Protein AF-A0A2P2IBX9-F1 (afdb_monomer_lite)

Sequence (230 aa):
QHRQTINNLCIENATPLVALTESQLKEYLERPPRGLDPVIWSQGKRDNPDPMKYLPVPLVGFQELQARFKAQETESTLLQGQIDRIAEDVCSVQSRQATLNDQLAECNRKQKQMAHRVLQLLVRQECARKRGVPIDGNEEQLRIRLENLQSQLMAPTQYMGKVNELLSQMSAQGGVSSSSANGGTERAQLSSETEGDVKEFLSWQQDGISEVAAILKDDMNTFEAMIKSK

Foldseek 3Di:
DVVVVCVVVVNPDDDDPDDQDPVNLVVPLVDDPPPDDPVVSVVQCVPDPDNVPDDDDDQDDDVSVVVVVVVVVVVVVVVVVVVVVVVVVVVVVVVVVVVVVVVVVVVVVVVVVVVVVVVVVVVVVCCVVCPPPPDDPVNVVVVVVVVVVVCQVPVCCHDVVVVVVVVVVVVVVVVVVVVCPPPDDDPPPDPPVNVVVVVVVVVVVVVVVVVVVVVVVVVVVVVVVVVVVD

Radius of gyration: 37.38 Å; chains: 1; bounding box: 75×65×94 Å

Organism: NCBI:txid1518452

pLDDT: mean 85.07, std 13.3, range [44.44, 98.0]

Secondary structure (DSSP, 8-state):
-HHHHHHHTT-------PPPPHHHHHHHHHSPPTTS-HHHHHHHHHT-S-TTT-------HHHHHHHHHHHHHHHHHHHHHHHHHHHHHHHHHHHHHHHHHHHHHHHHHHHHHHHHHHHHHHHHHHHHHTTTSPPPHHHHHHHHHHHHHHHHHH-TTTHHHHHHHHHHHHHHHHHHHHHGGGS--------HHHHHHHHHHHHHHHHHHHHHHHHHHHHHHHHHHHHHT-

Structure (mmCIF, N/CA/C/O backbone):
data_AF-A0A2P2IBX9-F1
#
_entry.id   AF-A0A2P2IBX9-F1
#
loop_
_atom_site.group_PDB
_atom_site.id
_atom_site.type_symbol
_atom_site.label_atom_id
_atom_site.label_alt_id
_atom_site.label_comp_id
_atom_site.label_asym_id
_atom_site.label_entity_id
_atom_site.label_seq_id
_atom_site.pdbx_PDB_ins_code
_atom_site.Cartn_x
_atom_site.Cartn_y
_atom_site.Cartn_z
_atom_site.occupancy
_atom_site.B_iso_or_equiv
_atom_site.auth_seq_id
_atom_site.auth_comp_id
_atom_site.auth_asym_id
_atom_site.auth_atom_id
_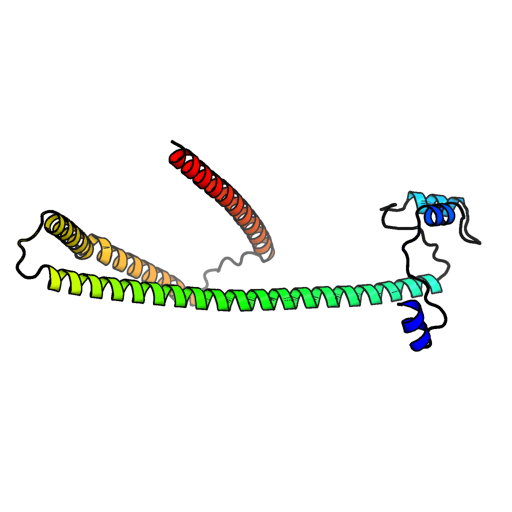atom_site.pdbx_PDB_model_num
ATOM 1 N N . GLN A 1 1 ? -11.004 -22.390 -38.860 1.00 51.44 1 GLN A N 1
ATOM 2 C CA . GLN A 1 1 ? -11.885 -21.228 -38.612 1.00 51.44 1 GLN A CA 1
ATOM 3 C C . GLN A 1 1 ? -11.121 -19.899 -38.686 1.00 51.44 1 GLN A C 1
ATOM 5 O O . GLN A 1 1 ? -11.459 -19.106 -39.546 1.00 51.44 1 GLN A O 1
ATOM 10 N N . HIS A 1 2 ? -10.024 -19.686 -37.944 1.00 57.56 2 HIS A N 1
ATOM 11 C CA . HIS A 1 2 ? -9.252 -18.420 -37.960 1.00 57.56 2 HIS A CA 1
ATOM 12 C C . HIS A 1 2 ? -8.756 -17.945 -39.349 1.00 57.56 2 HIS A C 1
ATOM 14 O O . HIS A 1 2 ? -8.816 -16.759 -39.649 1.00 57.56 2 HIS A O 1
ATOM 20 N N . ARG A 1 3 ? -8.333 -18.853 -40.241 1.00 59.34 3 ARG A N 1
ATOM 21 C CA . ARG A 1 3 ? -7.855 -18.500 -41.596 1.00 59.34 3 ARG A CA 1
ATOM 22 C C . ARG A 1 3 ? -8.956 -17.943 -42.519 1.00 59.34 3 ARG A C 1
ATOM 24 O O . ARG A 1 3 ? -8.667 -17.139 -43.393 1.00 59.34 3 ARG A O 1
ATOM 31 N N . GLN A 1 4 ? -10.213 -18.341 -42.304 1.00 61.81 4 GLN A N 1
ATOM 32 C CA . GLN A 1 4 ? -11.362 -17.805 -43.048 1.00 61.81 4 GLN A CA 1
ATOM 33 C C . GLN A 1 4 ? -11.722 -16.392 -42.564 1.00 61.81 4 GLN A C 1
ATOM 35 O O . GLN A 1 4 ? -12.034 -15.534 -43.380 1.00 61.81 4 GLN A O 1
ATOM 40 N N . THR A 1 5 ? -11.589 -16.116 -41.261 1.00 67.75 5 THR A N 1
ATOM 41 C CA . THR A 1 5 ? -11.772 -14.771 -40.691 1.00 67.75 5 THR A CA 1
ATOM 42 C C . THR A 1 5 ? -10.713 -13.780 -41.190 1.00 67.75 5 THR A C 1
ATOM 44 O O . THR A 1 5 ? -11.045 -12.641 -41.489 1.00 67.75 5 THR A O 1
ATOM 47 N N . ILE A 1 6 ? -9.456 -14.218 -41.334 1.00 68.94 6 ILE A N 1
ATOM 48 C CA . ILE A 1 6 ? -8.342 -13.402 -41.860 1.00 68.94 6 ILE A CA 1
ATOM 49 C C . ILE A 1 6 ? -8.557 -13.049 -43.343 1.00 68.94 6 ILE A C 1
ATOM 51 O O . ILE A 1 6 ? -8.387 -11.893 -43.727 1.00 68.94 6 ILE A O 1
ATOM 55 N N . ASN A 1 7 ? -9.015 -14.005 -44.160 1.00 69.56 7 ASN A N 1
ATOM 56 C CA . ASN A 1 7 ? -9.344 -13.748 -45.568 1.00 69.56 7 ASN A CA 1
ATOM 57 C C . ASN A 1 7 ? -10.527 -12.779 -45.732 1.00 69.56 7 ASN A C 1
ATOM 59 O O . ASN A 1 7 ? -10.519 -11.961 -46.646 1.00 69.56 7 ASN A O 1
ATOM 63 N N . ASN A 1 8 ? -11.513 -12.822 -44.829 1.00 76.94 8 ASN A N 1
ATOM 64 C CA . ASN A 1 8 ? -12.629 -11.868 -44.823 1.00 76.94 8 ASN A CA 1
ATOM 65 C C . ASN A 1 8 ? -12.197 -10.434 -44.454 1.00 76.94 8 ASN A C 1
ATOM 67 O O . ASN A 1 8 ? -12.943 -9.495 -44.716 1.00 76.94 8 ASN A O 1
ATOM 71 N N . LEU A 1 9 ? -11.009 -10.260 -43.863 1.00 80.94 9 LEU A N 1
ATOM 72 C CA . LEU A 1 9 ? -10.399 -8.966 -43.536 1.00 80.94 9 LEU A CA 1
ATOM 73 C C . LEU A 1 9 ? -9.412 -8.477 -44.619 1.00 80.94 9 LEU A C 1
ATOM 75 O O . LEU A 1 9 ? -8.681 -7.521 -44.375 1.00 80.94 9 LEU A O 1
ATOM 79 N N . CYS A 1 10 ? -9.371 -9.116 -45.798 1.00 73.69 10 CYS A N 1
ATOM 80 C CA . CYS A 1 10 ? -8.446 -8.799 -46.901 1.00 73.69 10 CYS A CA 1
ATOM 81 C C . CYS A 1 10 ? -6.951 -8.880 -46.525 1.00 73.69 10 CYS A C 1
ATOM 83 O O . CYS A 1 10 ? -6.119 -8.194 -47.116 1.00 73.69 10 CYS A O 1
ATOM 85 N N . ILE A 1 11 ? -6.589 -9.713 -45.547 1.00 72.88 11 ILE A N 1
ATOM 86 C CA . ILE A 1 11 ? -5.190 -9.943 -45.172 1.00 72.88 11 ILE A CA 1
ATOM 87 C C . ILE A 1 11 ? -4.667 -11.121 -46.003 1.00 72.88 11 ILE A C 1
ATOM 89 O O . ILE A 1 11 ? -4.980 -12.275 -45.718 1.00 72.88 11 ILE A O 1
ATOM 93 N N . GLU A 1 12 ? -3.880 -10.830 -47.042 1.00 72.62 12 GLU A N 1
ATOM 94 C CA . GLU A 1 12 ? -3.351 -11.848 -47.967 1.00 72.62 12 GLU A CA 1
ATOM 95 C C . GLU A 1 12 ? -2.272 -12.736 -47.334 1.00 72.62 12 GLU A C 1
ATOM 97 O O . GLU A 1 12 ? -2.193 -13.923 -47.642 1.00 72.62 12 GLU A O 1
ATOM 102 N N . ASN A 1 13 ? -1.462 -12.186 -46.424 1.00 65.94 13 ASN A N 1
ATOM 103 C CA . ASN A 1 13 ? -0.395 -12.911 -45.741 1.00 65.94 13 ASN A CA 1
ATOM 104 C C . ASN A 1 13 ? -0.280 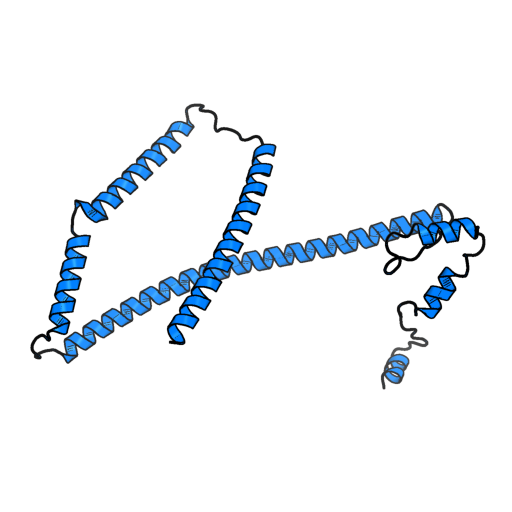-12.459 -44.284 1.00 65.94 13 ASN A C 1
ATOM 106 O O . ASN A 1 13 ? -0.153 -11.271 -43.997 1.00 65.94 13 ASN A O 1
ATOM 110 N N . ALA A 1 14 ? -0.282 -13.423 -43.365 1.00 69.00 14 ALA A N 1
ATOM 111 C CA . ALA A 1 14 ? -0.008 -13.203 -41.952 1.00 69.00 14 ALA A CA 1
ATOM 112 C C . ALA A 1 14 ? 1.183 -14.076 -41.551 1.00 69.00 14 ALA A C 1
ATOM 114 O O . ALA A 1 14 ? 1.071 -15.301 -41.485 1.00 69.00 14 ALA A O 1
ATOM 115 N N . THR A 1 15 ? 2.331 -13.450 -41.308 1.00 70.50 15 THR A N 1
ATOM 116 C CA . THR A 1 15 ? 3.513 -14.124 -40.764 1.00 70.50 15 THR A CA 1
ATOM 117 C C . THR A 1 15 ? 3.572 -13.884 -39.261 1.00 70.50 15 THR A C 1
ATOM 119 O O . THR A 1 15 ? 3.585 -12.724 -38.843 1.00 70.50 15 THR A O 1
ATOM 122 N N . PRO A 1 16 ? 3.596 -14.939 -38.431 1.00 67.19 16 PRO A N 1
ATOM 123 C CA . PRO A 1 16 ? 3.722 -14.764 -36.994 1.00 67.19 16 PRO A CA 1
ATOM 124 C C . PRO A 1 16 ? 5.092 -14.159 -36.668 1.00 67.19 16 PRO A C 1
ATOM 126 O O . PRO A 1 16 ? 6.117 -14.611 -37.180 1.00 67.19 16 PRO A O 1
ATOM 129 N N . LEU A 1 17 ? 5.107 -13.144 -35.804 1.00 63.62 17 LEU A N 1
ATOM 130 C CA . LEU A 1 17 ? 6.340 -12.598 -35.247 1.00 63.62 17 LEU A CA 1
ATOM 131 C C . LEU A 1 17 ? 6.827 -13.571 -34.160 1.00 63.62 17 LEU A C 1
ATOM 133 O O . LEU A 1 17 ? 6.429 -13.476 -33.001 1.00 63.62 17 LEU A O 1
ATOM 137 N N . VAL A 1 18 ? 7.596 -14.584 -34.558 1.00 72.56 18 VAL A N 1
ATOM 138 C CA . VAL A 1 18 ? 8.133 -15.608 -33.647 1.00 72.56 18 VAL A CA 1
ATOM 139 C C . VAL A 1 18 ? 9.556 -15.226 -33.248 1.00 72.56 18 VAL A C 1
ATOM 141 O O . VAL A 1 18 ? 10.319 -14.722 -34.074 1.00 72.56 18 VAL A O 1
ATOM 144 N N . ALA A 1 19 ? 9.918 -15.469 -31.986 1.00 68.69 19 ALA A N 1
ATOM 145 C CA . ALA A 1 19 ? 11.306 -15.385 -31.543 1.00 68.69 19 ALA A CA 1
ATOM 146 C C . ALA A 1 19 ? 12.199 -16.302 -32.401 1.00 68.69 19 ALA A C 1
ATOM 148 O O . ALA A 1 19 ? 11.747 -17.354 -32.861 1.00 68.69 19 ALA A O 1
ATOM 149 N N . LEU A 1 20 ? 13.460 -15.915 -32.626 1.00 72.31 20 LEU A N 1
ATOM 150 C CA . LEU A 1 20 ? 14.386 -16.750 -33.393 1.00 72.31 20 LEU A CA 1
ATOM 151 C C . LEU A 1 20 ? 14.488 -18.134 -32.741 1.00 72.31 20 LEU A C 1
ATOM 153 O O . LEU A 1 20 ? 14.754 -18.254 -31.546 1.00 72.31 20 LEU A O 1
ATOM 157 N N . THR A 1 21 ? 14.290 -19.181 -33.540 1.00 80.62 21 THR A N 1
ATOM 158 C CA . THR A 1 21 ? 14.475 -20.563 -33.076 1.00 80.62 21 THR A CA 1
ATOM 159 C C . THR A 1 21 ? 15.959 -20.784 -32.764 1.00 80.62 21 THR A C 1
ATOM 161 O O . THR A 1 21 ? 16.810 -20.198 -33.433 1.00 80.62 21 THR A O 1
ATOM 164 N N . GLU A 1 22 ? 16.311 -21.657 -31.813 1.00 78.81 22 GLU A N 1
ATOM 165 C CA . GLU A 1 22 ? 17.722 -21.935 -31.472 1.00 78.81 22 GLU A CA 1
ATOM 166 C C . GLU A 1 22 ? 18.585 -22.297 -32.695 1.00 78.81 22 GLU A C 1
ATOM 168 O O . GLU A 1 22 ? 19.762 -21.948 -32.762 1.00 78.81 22 GLU A O 1
ATOM 173 N N . SER A 1 23 ? 18.000 -22.974 -33.687 1.00 80.00 23 SER A N 1
ATOM 174 C CA . SER A 1 23 ? 18.647 -23.295 -34.962 1.00 80.00 23 SER A CA 1
ATOM 175 C C . SER A 1 23 ? 18.926 -22.056 -35.823 1.00 80.00 23 SER A C 1
ATOM 177 O O . SER A 1 23 ? 20.021 -21.927 -36.363 1.00 80.00 23 SER A O 1
ATOM 179 N N . GLN A 1 24 ? 17.978 -21.121 -35.908 1.00 81.56 24 GLN A N 1
ATOM 180 C CA . GLN A 1 24 ? 18.122 -19.856 -36.643 1.00 81.56 24 GLN A CA 1
ATOM 181 C C . GLN A 1 24 ? 19.125 -18.920 -35.959 1.00 81.56 24 GLN A C 1
ATOM 183 O O . GLN A 1 24 ? 19.886 -18.221 -36.623 1.00 81.56 24 GLN A O 1
ATOM 188 N N . LEU A 1 25 ? 19.156 -18.941 -34.624 1.00 82.69 25 LEU A N 1
ATOM 189 C CA . LEU A 1 25 ? 20.122 -18.196 -33.827 1.00 82.69 25 LEU A CA 1
ATOM 190 C C . LEU A 1 25 ? 21.551 -18.701 -34.067 1.00 82.69 25 LEU A C 1
ATOM 192 O O . LEU A 1 25 ? 22.461 -17.905 -34.292 1.00 82.69 25 LEU A O 1
ATOM 196 N N . LYS A 1 26 ? 21.741 -20.028 -34.073 1.00 82.06 26 LYS A N 1
ATOM 197 C CA . LYS A 1 26 ? 23.027 -20.660 -34.407 1.00 82.06 26 LYS A CA 1
ATOM 198 C C . LYS A 1 26 ? 23.467 -20.310 -35.828 1.00 82.06 26 LYS A C 1
ATOM 200 O O . LYS A 1 26 ? 24.600 -19.874 -36.008 1.00 82.06 26 LYS A O 1
ATOM 205 N N . GLU A 1 27 ? 22.564 -20.397 -36.807 1.00 83.69 27 GLU A N 1
ATOM 206 C CA . GLU A 1 27 ? 22.863 -20.033 -38.200 1.00 83.69 27 GLU A CA 1
ATOM 207 C C . GLU A 1 27 ? 23.300 -18.563 -38.339 1.00 83.69 27 GLU A C 1
ATOM 209 O O . GLU A 1 27 ? 24.273 -18.266 -39.036 1.00 83.69 27 GLU A O 1
ATOM 214 N N . TYR A 1 28 ? 22.626 -17.646 -37.639 1.00 83.44 28 TYR A N 1
ATOM 215 C CA . TYR A 1 28 ? 22.984 -16.226 -37.623 1.00 83.44 28 TYR A CA 1
ATOM 216 C C . TYR A 1 28 ? 24.361 -15.975 -36.985 1.00 83.44 28 TYR A C 1
ATOM 218 O O . TYR A 1 28 ? 25.145 -15.168 -37.479 1.00 83.44 28 TYR A O 1
ATOM 226 N N . LEU A 1 29 ? 24.691 -16.669 -35.893 1.00 83.12 29 LEU A N 1
ATOM 227 C CA . LEU A 1 29 ? 25.965 -16.490 -35.189 1.00 83.12 29 LEU A CA 1
ATOM 228 C C . LEU A 1 29 ? 27.163 -17.102 -35.933 1.00 83.12 29 LEU A C 1
ATOM 230 O O . LEU A 1 29 ? 28.294 -16.619 -35.773 1.00 83.12 29 LEU A O 1
ATOM 234 N N . GLU A 1 30 ? 26.938 -18.153 -36.723 1.00 83.06 30 GLU A N 1
ATOM 235 C CA . GLU A 1 30 ? 27.959 -18.816 -37.541 1.00 83.06 30 GLU A CA 1
ATOM 236 C C . GLU A 1 30 ? 28.334 -18.012 -38.790 1.00 83.06 30 GLU A C 1
ATOM 238 O O . GLU A 1 30 ? 29.505 -17.999 -39.176 1.00 83.06 30 GLU A O 1
ATOM 243 N N . ARG A 1 31 ? 27.374 -17.314 -39.410 1.00 81.38 31 ARG A N 1
ATOM 244 C CA . ARG A 1 31 ? 27.603 -16.565 -40.652 1.00 81.38 31 ARG A CA 1
ATOM 245 C C . ARG A 1 31 ? 27.836 -15.076 -40.372 1.00 81.38 31 ARG A C 1
ATOM 247 O O . ARG A 1 31 ? 26.878 -14.373 -40.058 1.00 81.38 31 ARG A O 1
ATOM 254 N N . PRO A 1 32 ? 29.071 -14.555 -40.522 1.00 79.56 32 PRO A N 1
ATOM 255 C CA . PRO A 1 32 ? 29.305 -13.126 -40.384 1.00 79.56 32 PRO A CA 1
ATOM 256 C C . PRO A 1 32 ? 28.529 -12.343 -41.464 1.00 79.56 32 PRO A C 1
ATOM 258 O O . PRO A 1 32 ? 28.448 -12.790 -42.616 1.00 79.56 32 PRO A O 1
ATOM 261 N N . PRO A 1 33 ? 27.965 -11.174 -41.120 1.00 81.44 33 PRO A N 1
ATOM 262 C CA . PRO A 1 33 ? 27.309 -10.281 -42.071 1.00 81.44 33 PRO A CA 1
ATOM 263 C C . PRO A 1 33 ? 28.230 -9.892 -43.237 1.00 81.44 33 PRO A C 1
ATOM 265 O O . PRO A 1 33 ? 29.449 -9.782 -43.086 1.00 81.44 33 PRO A O 1
ATOM 268 N N . ARG A 1 34 ? 27.649 -9.669 -44.424 1.00 74.88 34 ARG A N 1
ATOM 269 C CA . ARG A 1 34 ? 28.416 -9.349 -45.640 1.00 74.88 34 ARG A CA 1
ATOM 270 C C . ARG A 1 34 ? 29.251 -8.080 -45.432 1.00 74.88 34 ARG A C 1
ATOM 272 O O . ARG A 1 34 ? 28.703 -7.037 -45.100 1.00 74.88 34 ARG A O 1
ATOM 279 N N . GLY A 1 35 ? 30.558 -8.171 -45.683 1.00 77.31 35 GLY A N 1
ATOM 280 C CA . GLY A 1 35 ? 31.488 -7.038 -45.592 1.00 77.31 35 GLY A CA 1
ATOM 281 C C . GLY A 1 35 ? 32.130 -6.821 -44.218 1.00 77.31 35 GLY A C 1
ATOM 282 O O . GLY A 1 35 ? 32.903 -5.879 -44.077 1.00 77.31 35 GLY A O 1
ATOM 283 N N . LEU A 1 36 ? 31.854 -7.679 -43.228 1.00 82.19 36 LEU A N 1
ATOM 284 C CA . LEU A 1 36 ? 32.466 -7.608 -41.900 1.00 82.19 36 LEU A CA 1
ATOM 285 C C . LEU A 1 36 ? 33.543 -8.689 -41.722 1.00 82.19 36 LEU A C 1
ATOM 287 O O . LEU A 1 36 ? 33.345 -9.840 -42.111 1.00 82.19 36 LEU A O 1
ATOM 291 N N . ASP A 1 37 ? 34.679 -8.322 -41.126 1.00 86.06 37 ASP A N 1
ATOM 292 C CA . ASP A 1 37 ? 35.776 -9.254 -40.850 1.00 86.06 37 ASP A CA 1
ATOM 293 C C . ASP A 1 37 ? 35.326 -10.338 -39.840 1.00 86.06 37 ASP A C 1
ATOM 295 O O . ASP A 1 37 ? 34.858 -9.993 -38.744 1.00 86.06 37 ASP A O 1
ATOM 299 N N . PRO A 1 38 ? 35.472 -11.644 -40.154 1.00 84.69 38 PRO A N 1
ATOM 300 C CA . PRO A 1 38 ? 35.166 -12.740 -39.233 1.00 84.69 38 PRO A CA 1
ATOM 301 C C . PRO A 1 38 ? 35.813 -12.610 -37.846 1.00 84.69 38 PRO A C 1
ATOM 303 O O . PRO A 1 38 ? 35.243 -13.087 -36.855 1.00 84.69 38 PRO A O 1
ATOM 306 N N . VAL A 1 39 ? 36.977 -11.955 -37.752 1.00 86.12 39 VAL A N 1
ATOM 307 C CA . VAL A 1 39 ? 37.666 -11.711 -36.475 1.00 86.12 39 VAL A CA 1
ATOM 308 C C . VAL A 1 39 ? 36.867 -10.739 -35.603 1.00 86.12 39 VAL A C 1
ATOM 310 O O . VAL A 1 39 ? 36.607 -11.033 -34.435 1.00 86.12 39 VAL A O 1
ATOM 313 N N . ILE A 1 40 ? 36.395 -9.630 -36.181 1.00 86.06 40 ILE A N 1
ATOM 314 C CA . ILE A 1 40 ? 35.592 -8.609 -35.487 1.00 86.06 40 ILE A CA 1
ATOM 315 C C . ILE A 1 40 ? 34.232 -9.185 -35.073 1.00 86.06 40 ILE A C 1
ATOM 317 O O . ILE A 1 40 ? 33.773 -8.952 -33.956 1.00 86.06 40 ILE A O 1
ATOM 321 N N . TRP A 1 41 ? 33.609 -10.004 -35.926 1.00 88.12 41 TRP A N 1
ATOM 322 C CA . TRP A 1 41 ? 32.354 -10.688 -35.590 1.00 88.12 41 TRP A CA 1
ATOM 323 C C . TRP A 1 41 ? 32.510 -11.639 -34.399 1.00 88.12 41 TRP A C 1
ATOM 325 O O . TRP A 1 41 ? 31.680 -11.675 -33.490 1.00 88.12 41 TRP A O 1
ATOM 335 N N . SER A 1 42 ? 33.602 -12.404 -34.381 1.00 85.88 42 SER A N 1
ATOM 336 C CA . SER A 1 42 ? 33.909 -13.330 -33.288 1.00 85.88 42 SER A CA 1
ATOM 337 C C . SER A 1 42 ? 34.222 -12.597 -31.985 1.00 85.88 42 SER A C 1
ATOM 339 O O . SER A 1 42 ? 33.837 -13.070 -30.916 1.00 85.88 42 SER A O 1
ATOM 341 N N . GLN A 1 43 ? 34.863 -11.430 -32.074 1.00 86.69 43 GLN A N 1
ATOM 342 C CA . GLN A 1 43 ? 35.078 -10.542 -30.937 1.00 86.69 43 GLN A CA 1
ATOM 343 C C . GLN A 1 43 ? 33.750 -10.009 -30.382 1.00 86.69 43 GLN A C 1
ATOM 345 O O . GLN A 1 43 ? 33.491 -10.170 -29.196 1.00 86.69 43 GLN A O 1
ATOM 350 N N . GLY A 1 44 ? 32.855 -9.499 -31.236 1.00 85.75 44 GLY A N 1
ATOM 351 C CA . GLY A 1 44 ? 31.538 -9.004 -30.814 1.00 85.75 44 GLY A CA 1
ATOM 352 C C . GLY A 1 44 ? 30.639 -10.071 -30.176 1.00 85.75 44 GLY A C 1
ATOM 353 O O . GLY A 1 44 ? 29.841 -9.758 -29.298 1.00 85.75 44 GLY A O 1
ATOM 354 N N . LYS A 1 45 ? 30.796 -11.346 -30.561 1.00 86.31 45 LYS A N 1
ATOM 355 C CA . LYS A 1 45 ? 30.150 -12.476 -29.868 1.00 86.31 45 LYS A CA 1
ATOM 356 C C . LYS A 1 45 ? 30.711 -12.702 -28.464 1.00 86.31 45 LYS A C 1
ATOM 358 O O . LYS A 1 45 ? 29.946 -13.017 -27.560 1.00 86.31 45 LYS A O 1
ATOM 363 N N . ARG A 1 46 ? 32.033 -12.582 -28.296 1.00 87.06 46 ARG A N 1
ATOM 364 C CA . ARG A 1 46 ? 32.718 -12.796 -27.012 1.00 87.06 46 ARG A CA 1
ATOM 365 C C . ARG A 1 46 ? 32.452 -11.664 -26.026 1.00 87.06 46 ARG A C 1
ATOM 367 O O . ARG A 1 46 ? 32.278 -11.929 -24.845 1.00 87.06 46 ARG A O 1
ATOM 374 N N . ASP A 1 47 ? 32.378 -10.439 -26.532 1.00 89.69 47 ASP A N 1
ATOM 375 C CA . ASP A 1 47 ? 32.176 -9.229 -25.731 1.00 89.69 47 ASP A CA 1
ATOM 376 C C . ASP A 1 47 ? 30.690 -8.961 -25.428 1.00 89.69 47 ASP A C 1
ATOM 378 O O . ASP A 1 47 ? 30.332 -7.909 -24.899 1.00 89.69 47 ASP A O 1
ATOM 382 N N . ASN A 1 48 ? 29.803 -9.900 -25.768 1.00 89.00 48 ASN A N 1
ATOM 383 C CA . ASN A 1 48 ? 28.386 -9.801 -25.460 1.00 89.00 48 ASN A CA 1
ATOM 384 C C . ASN A 1 48 ? 28.152 -9.960 -23.941 1.00 89.00 48 ASN A C 1
ATOM 386 O O . ASN A 1 48 ? 28.476 -11.018 -23.398 1.00 89.00 48 ASN A O 1
ATOM 390 N N . PRO A 1 49 ? 27.559 -8.966 -23.251 1.00 91.38 49 PRO A N 1
ATOM 391 C CA . PRO A 1 49 ? 27.342 -9.027 -21.806 1.00 91.38 49 PRO A CA 1
ATOM 392 C C . PRO A 1 49 ? 26.317 -10.086 -21.371 1.00 91.38 49 PRO A C 1
ATOM 394 O O . PRO A 1 49 ? 26.393 -10.562 -20.243 1.00 91.38 49 PRO A O 1
ATOM 397 N N . ASP A 1 50 ? 25.365 -10.458 -22.236 1.00 89.25 50 ASP A N 1
ATOM 398 C CA . ASP A 1 50 ? 24.389 -11.520 -21.954 1.00 89.25 50 ASP A CA 1
ATOM 399 C C . ASP A 1 50 ? 24.049 -12.300 -23.242 1.00 89.25 50 ASP A C 1
ATOM 401 O O . ASP A 1 50 ? 23.235 -11.842 -24.053 1.00 89.25 50 ASP A O 1
ATOM 405 N N . PRO A 1 51 ? 24.650 -13.491 -23.442 1.00 81.81 51 PRO A N 1
ATOM 406 C CA . PRO A 1 51 ? 24.428 -14.334 -24.618 1.00 81.81 51 PRO A CA 1
ATOM 407 C C . PRO A 1 51 ? 23.011 -14.898 -24.769 1.00 81.81 51 PRO A C 1
ATOM 409 O O . PRO A 1 51 ? 22.664 -15.343 -25.862 1.00 81.81 51 PRO A O 1
ATOM 412 N N . MET A 1 52 ? 22.206 -14.916 -23.700 1.00 83.38 52 MET A N 1
ATOM 413 C CA . MET A 1 52 ? 20.834 -15.439 -23.742 1.00 83.38 52 MET A CA 1
ATOM 414 C C . MET A 1 52 ? 19.828 -14.361 -24.146 1.00 83.38 52 MET A C 1
ATOM 416 O O . MET A 1 52 ? 18.795 -14.671 -24.739 1.00 83.38 52 MET A O 1
ATOM 420 N N . LYS A 1 53 ? 20.125 -13.097 -23.826 1.00 84.19 53 LYS A N 1
ATOM 421 C CA . LYS A 1 53 ? 19.221 -11.965 -24.058 1.00 84.19 53 LYS A CA 1
ATOM 422 C C . LYS A 1 53 ? 19.608 -11.106 -25.258 1.00 84.19 53 LYS A C 1
ATOM 424 O O . LYS A 1 53 ? 18.726 -10.560 -25.920 1.00 84.19 53 LYS A O 1
ATOM 429 N N . TYR A 1 54 ? 20.901 -10.954 -25.533 1.00 85.94 54 TYR A N 1
ATOM 430 C CA . TYR A 1 54 ? 21.394 -10.043 -26.561 1.00 85.94 54 TYR A CA 1
ATOM 431 C C . TYR A 1 54 ? 22.082 -10.785 -27.700 1.00 85.94 54 TYR A C 1
ATOM 433 O O . TYR A 1 54 ? 22.693 -11.838 -27.523 1.00 85.94 54 TYR A O 1
ATOM 441 N N . LEU A 1 55 ? 22.016 -10.180 -28.882 1.00 88.44 55 LEU A N 1
ATOM 442 C CA . LEU A 1 55 ? 22.642 -10.670 -30.098 1.00 88.44 55 LEU A CA 1
ATOM 443 C C . LEU A 1 55 ? 23.549 -9.577 -30.671 1.00 88.44 55 LEU A C 1
ATOM 445 O O . LEU A 1 55 ? 23.139 -8.412 -30.686 1.00 88.44 55 LEU A O 1
ATOM 449 N N . PRO A 1 56 ? 24.752 -9.908 -31.172 1.00 87.25 56 PRO A N 1
ATOM 450 C CA . PRO A 1 56 ? 25.556 -8.932 -31.885 1.00 87.25 56 PRO A CA 1
ATOM 451 C C . PRO A 1 56 ? 24.843 -8.524 -33.179 1.00 87.25 56 PRO A C 1
ATOM 453 O O . PRO A 1 56 ? 24.450 -9.360 -33.996 1.00 87.25 56 PRO A O 1
ATOM 456 N N . VAL A 1 57 ? 24.685 -7.218 -33.366 1.00 87.38 57 VAL A N 1
ATOM 457 C CA . VAL A 1 57 ? 24.155 -6.611 -34.589 1.00 87.38 57 VAL A CA 1
ATOM 458 C C . VAL A 1 57 ? 25.216 -5.637 -35.094 1.00 87.38 57 VAL A C 1
ATOM 460 O O . VAL A 1 57 ? 25.637 -4.766 -34.326 1.00 87.38 57 VAL A O 1
ATOM 463 N N . PRO A 1 58 ? 25.705 -5.792 -36.336 1.00 86.06 58 PRO A N 1
ATOM 464 C CA . PRO A 1 58 ? 26.679 -4.862 -36.889 1.00 86.06 58 PRO A CA 1
ATOM 465 C C . PRO A 1 58 ? 26.022 -3.496 -37.105 1.00 86.06 58 PRO A C 1
ATOM 467 O O . PRO A 1 58 ? 24.856 -3.424 -37.479 1.00 86.06 58 PRO A O 1
ATOM 470 N N . LEU A 1 59 ? 26.778 -2.424 -36.875 1.00 87.12 59 LEU A N 1
ATOM 471 C CA . LEU A 1 59 ? 26.356 -1.061 -37.188 1.00 87.12 59 LEU A CA 1
ATOM 472 C C . LEU A 1 59 ? 27.366 -0.463 -38.162 1.00 87.12 59 LEU A C 1
ATOM 474 O O . LEU A 1 59 ? 28.530 -0.263 -37.809 1.00 87.12 59 LEU A O 1
ATOM 478 N N . VAL A 1 60 ? 26.934 -0.211 -39.390 1.00 87.31 60 VAL A N 1
ATOM 479 C CA . VAL A 1 60 ? 27.761 0.265 -40.495 1.00 87.31 60 VAL A CA 1
ATOM 480 C C . VAL A 1 60 ? 27.382 1.707 -40.836 1.00 87.31 60 VAL A C 1
ATOM 482 O O . VAL A 1 60 ? 26.313 2.004 -41.363 1.00 87.31 60 VAL A O 1
ATOM 485 N N . GLY A 1 61 ? 28.310 2.625 -40.559 1.00 90.44 61 GLY A N 1
ATOM 486 C CA . GLY A 1 61 ? 28.180 4.043 -40.896 1.00 90.44 61 GLY A CA 1
ATOM 487 C C . GLY A 1 61 ? 27.254 4.851 -39.976 1.00 90.44 61 GLY A C 1
ATOM 488 O O . GLY A 1 61 ? 26.630 4.346 -39.044 1.00 90.44 61 GLY A O 1
ATOM 489 N N . PHE A 1 62 ? 27.173 6.158 -40.240 1.00 92.88 62 PHE A N 1
ATOM 490 C CA . PHE A 1 62 ? 26.425 7.102 -39.399 1.00 92.88 62 PHE A CA 1
ATOM 491 C C . PHE A 1 62 ? 24.902 6.966 -39.517 1.00 92.88 62 PHE A C 1
ATOM 493 O O . PHE A 1 62 ? 24.186 7.317 -38.582 1.00 92.88 62 PHE A O 1
ATOM 500 N N . GLN A 1 63 ? 24.396 6.446 -40.638 1.00 92.88 63 GLN A N 1
ATOM 501 C CA . GLN A 1 63 ? 22.957 6.287 -40.858 1.00 92.88 63 GLN A CA 1
ATOM 502 C C . GLN A 1 63 ? 22.351 5.226 -39.928 1.00 92.88 63 GLN A C 1
ATOM 504 O O . GLN A 1 63 ? 21.315 5.474 -39.313 1.00 92.88 63 GLN A O 1
ATOM 509 N N . GLU A 1 64 ? 23.008 4.074 -39.768 1.00 89.94 64 GLU A N 1
ATOM 510 C CA . GLU A 1 64 ? 22.559 3.027 -38.839 1.00 89.94 64 GLU A CA 1
ATOM 511 C C . GLU A 1 64 ? 22.707 3.464 -37.378 1.00 89.94 64 GLU A C 1
ATOM 513 O O . GLU A 1 64 ? 21.839 3.178 -36.552 1.00 89.94 64 GLU A O 1
ATOM 518 N N . LEU A 1 65 ? 23.752 4.238 -37.062 1.00 93.44 65 LEU A N 1
ATOM 519 C CA . LEU A 1 65 ? 23.904 4.832 -35.736 1.00 93.44 65 LEU A CA 1
ATOM 520 C C . LEU A 1 65 ? 22.767 5.817 -35.423 1.00 93.44 65 LEU A C 1
ATOM 522 O O . LEU A 1 65 ? 22.194 5.768 -34.336 1.00 93.44 65 LEU A O 1
ATOM 526 N N . GLN A 1 66 ? 22.392 6.669 -36.382 1.00 95.00 66 GLN A N 1
ATOM 527 C CA . GLN A 1 66 ? 21.254 7.577 -36.235 1.00 95.00 66 GLN A CA 1
ATOM 528 C C . GLN A 1 66 ? 19.931 6.812 -36.083 1.00 95.00 66 GLN A C 1
ATOM 530 O O . GLN A 1 66 ? 19.095 7.196 -35.266 1.00 95.00 66 GLN A O 1
ATOM 535 N N . ALA A 1 67 ? 19.733 5.728 -36.838 1.00 94.06 67 ALA A N 1
ATOM 536 C CA . ALA A 1 67 ? 18.552 4.877 -36.702 1.00 94.06 67 ALA A CA 1
ATOM 537 C C . ALA A 1 67 ? 18.469 4.251 -35.300 1.00 94.06 67 ALA A C 1
ATOM 539 O O . ALA A 1 67 ? 17.406 4.276 -34.679 1.00 94.06 67 ALA A O 1
ATOM 540 N N . ARG A 1 68 ? 19.597 3.770 -34.761 1.00 94.12 68 ARG A N 1
ATOM 541 C CA . ARG A 1 68 ? 19.675 3.248 -33.391 1.00 94.12 68 ARG A CA 1
ATOM 542 C C . ARG A 1 68 ? 19.385 4.323 -32.347 1.00 94.12 68 ARG A C 1
ATOM 544 O O . ARG A 1 68 ? 18.656 4.047 -31.402 1.00 94.12 68 ARG A O 1
ATOM 551 N N . PHE A 1 69 ? 19.910 5.534 -32.528 1.00 95.81 69 PHE A N 1
ATOM 552 C CA . PHE A 1 69 ? 19.630 6.656 -31.631 1.00 95.81 69 PHE A CA 1
ATOM 553 C C . PHE A 1 69 ? 18.132 6.989 -31.595 1.00 95.81 69 PHE A C 1
ATOM 555 O O . PHE A 1 69 ? 17.550 7.089 -30.521 1.00 95.81 69 PHE A O 1
ATOM 562 N N . LYS A 1 70 ? 17.476 7.059 -32.761 1.00 96.38 70 LYS A N 1
ATOM 563 C CA . LYS A 1 70 ? 16.021 7.266 -32.839 1.00 96.38 70 LYS A CA 1
ATOM 564 C C . LYS A 1 70 ? 15.236 6.137 -32.169 1.00 96.38 70 LYS A C 1
ATOM 566 O O . LYS A 1 70 ? 14.285 6.415 -31.452 1.00 96.38 70 LYS A O 1
ATOM 571 N N . ALA A 1 71 ? 15.643 4.880 -32.359 1.00 94.75 71 ALA A N 1
ATOM 572 C CA . ALA A 1 71 ? 15.009 3.744 -31.688 1.00 94.75 71 ALA A CA 1
ATOM 573 C C . ALA A 1 71 ? 15.154 3.820 -30.154 1.00 94.75 71 ALA A C 1
ATOM 575 O O . ALA A 1 71 ? 14.215 3.521 -29.420 1.00 94.75 71 ALA A O 1
ATOM 576 N N . GLN A 1 72 ? 16.312 4.265 -29.657 1.00 96.06 72 GLN A N 1
ATOM 577 C CA . GLN A 1 72 ? 16.528 4.490 -28.224 1.00 96.06 72 GLN A CA 1
ATOM 578 C C . GLN A 1 72 ? 15.663 5.628 -27.682 1.00 96.06 72 GLN A C 1
ATOM 580 O O . GLN A 1 72 ? 15.117 5.504 -26.592 1.00 96.06 72 GLN A O 1
ATOM 585 N N . GLU A 1 73 ? 15.503 6.713 -28.436 1.00 97.00 73 GLU A N 1
ATOM 586 C CA . GLU A 1 73 ? 14.615 7.818 -28.070 1.00 97.00 73 GLU A CA 1
ATOM 587 C C . GLU A 1 73 ? 13.149 7.356 -27.986 1.00 97.00 73 GLU A C 1
ATOM 589 O O . GLU A 1 73 ? 12.456 7.643 -27.007 1.00 97.00 73 GLU A O 1
ATOM 594 N N . THR A 1 74 ? 12.684 6.556 -28.952 1.00 96.69 74 THR A N 1
ATOM 595 C CA . THR A 1 74 ? 11.324 5.993 -28.920 1.00 96.69 74 THR A CA 1
ATOM 596 C C . THR A 1 74 ? 11.111 5.024 -27.758 1.00 96.69 74 THR A C 1
ATOM 598 O O . THR A 1 74 ? 10.075 5.074 -27.103 1.00 96.69 74 THR A O 1
ATOM 601 N N . GLU A 1 75 ? 12.087 4.169 -27.450 1.00 95.31 75 GLU A N 1
ATOM 602 C CA . GLU A 1 75 ? 11.997 3.262 -26.297 1.00 95.31 75 GLU A CA 1
ATOM 603 C C . GLU A 1 75 ? 12.057 4.027 -24.969 1.00 95.31 75 GLU A C 1
ATOM 605 O O . GLU A 1 75 ? 11.288 3.747 -24.055 1.00 95.31 75 GLU A O 1
ATOM 610 N N . SER A 1 76 ? 12.913 5.046 -24.866 1.00 96.94 76 SER A N 1
ATOM 611 C CA . SER A 1 76 ? 13.014 5.892 -23.673 1.00 96.94 76 SER A CA 1
ATOM 612 C C . SER A 1 76 ? 11.697 6.616 -23.382 1.00 96.94 76 SER A C 1
ATOM 614 O O . SER A 1 76 ? 11.209 6.597 -22.254 1.00 96.94 76 SER A O 1
ATOM 616 N N . THR A 1 77 ? 11.062 7.186 -24.411 1.00 96.88 77 THR A N 1
ATOM 617 C CA . THR A 1 77 ? 9.748 7.836 -24.263 1.00 96.88 77 THR A CA 1
ATOM 618 C C . THR A 1 77 ? 8.643 6.845 -23.890 1.00 96.88 77 THR A C 1
ATOM 620 O O . THR A 1 77 ? 7.791 7.168 -23.061 1.00 96.88 77 THR A O 1
ATOM 623 N N . LEU A 1 78 ? 8.674 5.621 -24.429 1.00 97.00 78 LEU A N 1
ATOM 624 C CA . LEU A 1 78 ? 7.753 4.554 -24.035 1.00 97.00 78 LEU A CA 1
ATOM 625 C C . LEU A 1 78 ? 7.929 4.170 -22.560 1.00 97.00 78 LEU A C 1
ATOM 627 O O . LEU A 1 78 ? 6.939 4.092 -21.831 1.00 97.00 78 LEU A O 1
ATOM 631 N N . LEU A 1 79 ? 9.169 3.936 -22.124 1.00 97.06 79 LEU A N 1
ATOM 632 C CA . LEU A 1 79 ? 9.490 3.576 -20.743 1.00 97.06 79 LEU A CA 1
ATOM 633 C C . LEU A 1 79 ? 9.115 4.695 -19.772 1.00 97.06 79 LEU A C 1
ATOM 635 O O . LEU A 1 79 ? 8.522 4.411 -18.735 1.00 97.06 79 LEU A O 1
ATOM 639 N N . GLN A 1 80 ? 9.366 5.957 -20.129 1.00 97.00 80 GLN A N 1
ATOM 640 C CA . GLN A 1 80 ? 8.923 7.096 -19.327 1.00 97.00 80 GLN A CA 1
ATOM 641 C C . GLN A 1 80 ? 7.399 7.095 -19.159 1.00 97.00 80 GLN A C 1
ATOM 643 O O . GLN A 1 80 ? 6.907 7.178 -18.039 1.00 97.00 80 GLN A O 1
ATOM 648 N N . GLY A 1 81 ? 6.647 6.879 -20.243 1.00 97.31 81 GLY A N 1
ATOM 649 C CA . GLY A 1 81 ? 5.190 6.771 -20.164 1.00 97.31 81 GLY A CA 1
ATOM 650 C C . GLY A 1 81 ? 4.703 5.585 -19.320 1.00 97.31 81 GLY A C 1
ATOM 651 O O . GLY A 1 81 ? 3.632 5.658 -18.722 1.00 97.31 81 GLY A O 1
ATOM 652 N N . GLN A 1 82 ? 5.461 4.486 -19.246 1.00 97.31 82 GLN A N 1
ATOM 653 C CA . GLN A 1 82 ? 5.156 3.378 -18.332 1.00 97.31 82 GLN A CA 1
ATOM 654 C C . GLN A 1 82 ? 5.427 3.751 -16.871 1.00 97.31 82 GLN A C 1
ATOM 656 O O . GLN A 1 82 ? 4.600 3.447 -16.014 1.00 97.31 82 GLN A O 1
ATOM 661 N N . ILE A 1 83 ? 6.543 4.429 -16.591 1.00 98.00 83 ILE A N 1
ATOM 662 C CA . ILE A 1 83 ? 6.878 4.927 -15.250 1.00 98.00 83 ILE A CA 1
ATOM 663 C C . ILE A 1 83 ? 5.804 5.905 -14.765 1.00 98.00 83 ILE A C 1
ATOM 665 O O . ILE A 1 83 ? 5.340 5.776 -13.634 1.00 98.00 83 ILE A O 1
ATOM 669 N N . ASP A 1 84 ? 5.355 6.818 -15.626 1.00 97.88 84 ASP A N 1
ATOM 670 C CA . ASP A 1 84 ? 4.323 7.800 -15.286 1.00 97.88 84 ASP A CA 1
ATOM 671 C C . ASP A 1 84 ? 2.989 7.122 -14.927 1.00 97.88 84 ASP A C 1
ATOM 673 O O . ASP A 1 84 ? 2.350 7.495 -13.944 1.00 97.88 84 ASP A O 1
ATOM 677 N N . ARG A 1 85 ? 2.596 6.064 -15.654 1.00 97.31 85 ARG A N 1
ATOM 678 C CA . ARG A 1 85 ? 1.404 5.262 -15.311 1.00 97.31 85 ARG A CA 1
ATOM 679 C C . ARG A 1 85 ? 1.549 4.556 -13.970 1.00 97.31 85 ARG A C 1
ATOM 681 O O . ARG A 1 85 ? 0.626 4.581 -13.168 1.00 97.31 85 ARG A O 1
ATOM 688 N N . ILE A 1 86 ? 2.707 3.944 -13.713 1.00 97.75 86 ILE A N 1
ATOM 689 C CA . ILE A 1 86 ? 2.973 3.289 -12.426 1.00 97.75 86 ILE A CA 1
ATOM 690 C C . ILE A 1 86 ? 2.913 4.321 -11.293 1.00 97.75 86 ILE A C 1
ATOM 692 O O . ILE A 1 86 ? 2.361 4.036 -10.233 1.00 97.75 86 ILE A O 1
ATOM 696 N N . ALA A 1 87 ? 3.439 5.528 -11.507 1.00 97.62 87 ALA A N 1
ATOM 697 C CA . ALA A 1 87 ? 3.360 6.609 -10.533 1.00 97.62 87 ALA A CA 1
ATOM 698 C C . ALA A 1 87 ? 1.905 7.041 -10.269 1.00 97.62 87 ALA A C 1
ATOM 700 O O . ALA A 1 87 ? 1.517 7.190 -9.109 1.00 97.62 87 ALA A O 1
ATOM 701 N N . GLU A 1 88 ? 1.085 7.178 -11.314 1.00 98.00 88 GLU A N 1
ATOM 702 C CA . GLU A 1 88 ? -0.347 7.473 -11.187 1.00 98.00 88 GLU A CA 1
ATOM 703 C C . GLU A 1 88 ? -1.088 6.372 -10.412 1.00 98.00 88 GLU A C 1
ATOM 705 O O . GLU A 1 88 ? -1.842 6.667 -9.478 1.00 98.00 88 GLU A O 1
ATOM 710 N N . ASP A 1 89 ? -0.807 5.103 -10.716 1.00 97.69 89 ASP A N 1
ATOM 711 C CA . ASP A 1 89 ? -1.367 3.957 -10.002 1.00 97.69 89 ASP A CA 1
ATOM 712 C C . ASP A 1 89 ? -0.982 3.985 -8.517 1.00 97.69 89 ASP A C 1
ATOM 714 O O . ASP A 1 89 ? -1.848 3.825 -7.653 1.00 97.69 89 ASP A O 1
ATOM 718 N N . VAL A 1 90 ? 0.285 4.262 -8.192 1.00 97.88 90 VAL A N 1
ATOM 719 C CA . VAL A 1 90 ? 0.753 4.406 -6.803 1.00 97.88 90 VAL A CA 1
ATOM 720 C C . VAL A 1 90 ? 0.013 5.540 -6.091 1.00 97.88 90 VAL A C 1
ATOM 722 O O . VAL A 1 90 ? -0.483 5.336 -4.980 1.00 97.88 90 VAL A O 1
ATOM 725 N N . CYS A 1 91 ? -0.133 6.708 -6.722 1.00 97.19 91 CYS A N 1
ATOM 726 C CA . CYS A 1 91 ? -0.892 7.823 -6.153 1.00 97.19 91 CYS A CA 1
ATOM 727 C C . CYS A 1 91 ? -2.365 7.454 -5.914 1.00 97.19 91 CYS A C 1
ATOM 729 O O . CYS A 1 91 ? -2.922 7.769 -4.857 1.00 97.19 91 CYS A O 1
ATOM 731 N N . SER A 1 92 ? -2.992 6.740 -6.852 1.00 97.25 92 SER A N 1
ATOM 732 C CA . SER A 1 92 ? -4.378 6.279 -6.707 1.00 97.25 92 SER A CA 1
ATOM 733 C C . SER A 1 92 ? -4.538 5.305 -5.531 1.00 97.25 92 SER A C 1
ATOM 735 O O . SER A 1 92 ? -5.478 5.420 -4.737 1.00 97.25 92 SER A O 1
ATOM 737 N N . VAL A 1 93 ? -3.580 4.386 -5.356 1.00 97.81 93 VAL A N 1
ATOM 738 C CA . VAL A 1 93 ? -3.562 3.424 -4.250 1.00 97.81 93 VAL A CA 1
ATOM 739 C C . VAL A 1 93 ? -3.373 4.136 -2.915 1.00 97.81 93 VAL A C 1
ATOM 741 O O . VAL A 1 93 ? -4.100 3.828 -1.969 1.00 97.81 93 VAL A O 1
ATOM 744 N N . GLN A 1 94 ? -2.470 5.116 -2.838 1.00 96.88 94 GLN A N 1
ATOM 745 C CA . GLN A 1 94 ? -2.257 5.925 -1.634 1.00 96.88 94 GLN A CA 1
ATOM 746 C C . GLN A 1 94 ? -3.513 6.722 -1.247 1.00 96.88 94 GLN A C 1
ATOM 748 O O . GLN A 1 94 ? -3.923 6.708 -0.085 1.00 96.88 94 GLN A O 1
ATOM 753 N N . SER A 1 95 ? -4.183 7.358 -2.214 1.00 96.25 95 SER A N 1
ATOM 754 C CA . SER A 1 95 ? -5.444 8.078 -1.973 1.00 96.25 95 SER A CA 1
ATOM 755 C C . SER A 1 95 ? -6.555 7.142 -1.473 1.00 96.25 95 SER A C 1
ATOM 757 O O . SER A 1 95 ? -7.269 7.443 -0.506 1.00 96.25 95 SER A O 1
ATOM 759 N N . ARG A 1 96 ? -6.657 5.945 -2.065 1.00 96.94 96 ARG A N 1
ATOM 760 C CA . ARG A 1 96 ? -7.595 4.912 -1.611 1.00 96.94 96 ARG A CA 1
ATOM 761 C C . ARG A 1 96 ? -7.267 4.432 -0.197 1.00 96.94 96 ARG A C 1
ATOM 763 O O . ARG A 1 96 ? -8.184 4.250 0.599 1.00 96.94 96 ARG A O 1
ATOM 770 N N . GLN A 1 97 ? -5.990 4.249 0.133 1.00 96.94 97 GLN A N 1
ATOM 771 C CA . GLN A 1 97 ? -5.553 3.854 1.472 1.00 96.94 97 GLN A CA 1
ATOM 772 C C . GLN A 1 97 ? -5.943 4.897 2.524 1.00 96.94 97 GLN A C 1
ATOM 774 O O . GLN A 1 97 ? -6.470 4.524 3.570 1.00 96.94 97 GLN A O 1
ATOM 779 N N . ALA A 1 98 ? -5.746 6.188 2.241 1.00 95.44 98 ALA A N 1
ATOM 780 C CA . ALA A 1 98 ? -6.182 7.263 3.132 1.00 95.44 98 ALA A CA 1
ATOM 781 C C . ALA A 1 98 ? -7.700 7.198 3.382 1.00 95.44 98 ALA A C 1
ATOM 783 O O . ALA A 1 98 ? -8.139 7.154 4.529 1.00 95.44 98 ALA A O 1
ATOM 784 N N . THR A 1 99 ? -8.490 7.050 2.315 1.00 96.81 99 THR A N 1
ATOM 785 C CA . THR A 1 99 ? -9.953 6.912 2.416 1.00 96.81 99 THR A CA 1
ATOM 786 C C . THR A 1 99 ? -10.371 5.685 3.238 1.00 96.81 99 THR A C 1
ATOM 788 O O . THR A 1 99 ? -11.285 5.757 4.059 1.00 96.81 99 THR A O 1
ATOM 791 N N . LEU A 1 100 ? -9.708 4.541 3.042 1.00 96.94 100 LEU A N 1
ATOM 792 C CA . LEU A 1 100 ? -9.985 3.322 3.805 1.00 96.94 100 LEU A CA 1
ATOM 793 C C . LEU A 1 100 ? -9.628 3.475 5.287 1.00 96.94 100 LEU A C 1
ATOM 795 O O . LEU A 1 100 ? -10.362 2.972 6.135 1.00 96.94 100 LEU A O 1
ATOM 799 N N . ASN A 1 101 ? -8.545 4.183 5.610 1.00 97.31 101 ASN A N 1
ATOM 800 C CA . ASN A 1 101 ? -8.179 4.481 6.994 1.00 97.31 101 ASN A CA 1
ATOM 801 C C . ASN A 1 101 ? -9.245 5.339 7.688 1.00 97.31 101 ASN A C 1
ATOM 803 O O . ASN A 1 101 ? -9.610 5.049 8.830 1.00 97.31 101 ASN A O 1
ATOM 807 N N . ASP A 1 102 ? -9.803 6.330 6.992 1.00 96.75 102 ASP A N 1
ATOM 808 C CA . ASP A 1 102 ? -10.903 7.141 7.522 1.00 96.75 102 ASP A CA 1
ATOM 809 C C . ASP A 1 102 ? -12.160 6.293 7.757 1.00 96.75 102 ASP A C 1
ATOM 811 O O . ASP A 1 102 ? -12.752 6.324 8.840 1.00 96.75 102 ASP A O 1
ATOM 815 N N . GLN A 1 103 ? -12.524 5.444 6.791 1.00 97.69 103 GLN A N 1
ATOM 816 C CA . GLN A 1 103 ? -13.642 4.506 6.938 1.00 97.69 103 GLN A CA 1
ATOM 817 C C . GLN A 1 103 ? -13.422 3.513 8.087 1.00 97.69 103 GLN A C 1
ATOM 819 O O . GLN A 1 103 ? -14.357 3.201 8.832 1.00 97.69 103 GLN A O 1
ATOM 824 N N . LEU A 1 104 ? -12.192 3.034 8.277 1.00 97.81 104 LEU A N 1
ATOM 825 C CA . LEU A 1 104 ? -11.824 2.162 9.388 1.00 97.81 104 LEU A CA 1
ATOM 826 C C . LEU A 1 104 ? -11.970 2.892 10.729 1.00 97.81 104 LEU A C 1
ATOM 828 O O . LEU A 1 104 ? -12.507 2.330 11.689 1.00 97.81 104 LEU A O 1
ATOM 832 N N . ALA A 1 105 ? -11.544 4.154 10.808 1.00 96.62 105 ALA A N 1
ATOM 833 C CA . ALA A 1 105 ? -11.722 4.981 11.996 1.00 96.62 105 ALA A CA 1
ATOM 834 C C . ALA A 1 105 ? -13.213 5.198 12.314 1.00 96.62 105 ALA A C 1
ATOM 836 O O . ALA A 1 105 ? -13.624 5.077 13.473 1.00 96.62 105 ALA A O 1
ATOM 837 N N . GLU A 1 106 ? -14.048 5.448 11.303 1.00 97.31 106 GLU A N 1
ATOM 838 C CA . GLU A 1 106 ? -15.501 5.531 11.468 1.00 97.31 106 GLU A CA 1
ATOM 839 C C . GLU A 1 106 ? -16.125 4.212 11.927 1.00 97.31 106 GLU A C 1
ATOM 841 O O . GLU A 1 106 ? -16.966 4.208 12.831 1.00 97.31 106 GLU A O 1
ATOM 846 N N . CYS A 1 107 ? -15.718 3.089 11.332 1.00 97.25 107 CYS A N 1
ATOM 847 C CA . CYS A 1 107 ? -16.202 1.764 11.704 1.00 97.25 107 CYS A CA 1
ATOM 848 C C . CYS A 1 107 ? -15.873 1.460 13.172 1.00 97.25 107 CYS A C 1
ATOM 850 O O . CYS A 1 107 ? -16.760 1.081 13.936 1.00 97.25 107 CYS A O 1
ATOM 852 N N . ASN A 1 108 ? -14.646 1.757 13.609 1.00 97.50 108 ASN A N 1
ATOM 853 C CA . ASN A 1 108 ? -14.228 1.626 15.004 1.00 97.50 108 ASN A CA 1
ATOM 854 C C . ASN A 1 108 ? -15.063 2.502 15.956 1.00 97.50 108 ASN A C 1
ATOM 856 O O . ASN A 1 108 ? -15.449 2.057 17.040 1.00 97.50 108 ASN A O 1
ATOM 860 N N . ARG A 1 109 ? -15.385 3.745 15.567 1.00 97.00 109 ARG A N 1
ATOM 861 C CA . ARG A 1 109 ? -16.278 4.621 16.353 1.00 97.00 109 ARG A CA 1
ATOM 862 C C . ARG A 1 109 ? -17.684 4.024 16.464 1.00 97.00 109 ARG A C 1
ATOM 864 O O . ARG A 1 109 ? -18.221 3.940 17.570 1.00 97.00 109 ARG A O 1
ATOM 871 N N . LYS A 1 110 ? -18.256 3.555 15.349 1.00 97.56 110 LYS A N 1
ATOM 872 C CA . LYS A 1 110 ? -19.576 2.899 15.307 1.00 97.56 110 LYS A CA 1
ATOM 873 C C . LYS A 1 110 ? -19.593 1.617 16.140 1.00 97.56 110 LYS A C 1
ATOM 875 O O . LYS A 1 110 ? -20.534 1.410 16.901 1.00 97.56 110 LYS A O 1
ATOM 880 N N . GLN A 1 111 ? -18.544 0.799 16.068 1.00 97.69 111 GLN A N 1
ATOM 881 C CA . GLN A 1 111 ? -18.398 -0.410 16.877 1.00 97.69 111 GLN A CA 1
ATOM 882 C C . GLN A 1 111 ? -18.414 -0.081 18.371 1.00 97.69 111 GLN A C 1
ATOM 884 O O . GLN A 1 111 ? -19.189 -0.683 19.111 1.00 97.69 111 GLN A O 1
ATOM 889 N N . LYS A 1 112 ? -17.629 0.910 18.819 1.00 96.88 112 LYS A N 1
ATOM 890 C CA . LYS A 1 112 ? -17.626 1.357 20.224 1.00 96.88 112 LYS A CA 1
ATOM 891 C C . LYS A 1 112 ? -19.003 1.861 20.667 1.00 96.88 112 LYS A C 1
ATOM 893 O O . LYS A 1 112 ? -19.469 1.507 21.748 1.00 96.88 112 LYS A O 1
ATOM 898 N N . GLN A 1 113 ? -19.685 2.637 19.823 1.00 97.62 113 GLN A N 1
ATOM 899 C CA . GLN A 1 113 ? -21.031 3.135 20.113 1.00 97.62 113 GLN A CA 1
ATOM 900 C C . GLN A 1 113 ? -22.057 1.996 20.222 1.00 97.62 113 GLN A C 1
ATOM 902 O O . GLN A 1 113 ? -22.855 1.970 21.159 1.00 97.62 113 GLN A O 1
ATOM 907 N N . MET A 1 114 ? -22.037 1.046 19.286 1.00 97.44 114 MET A N 1
ATOM 908 C CA . MET A 1 114 ? -22.919 -0.124 19.287 1.00 97.44 114 MET A CA 1
ATOM 909 C C . MET A 1 114 ? -22.643 -1.014 20.499 1.00 97.44 114 MET A C 1
ATOM 911 O O . MET A 1 114 ? -23.586 -1.388 21.188 1.00 97.44 114 MET A O 1
ATOM 915 N N . ALA A 1 115 ? -21.373 -1.273 20.824 1.00 97.62 115 ALA A N 1
ATOM 916 C CA . ALA A 1 115 ? -20.980 -2.016 22.019 1.00 97.62 115 ALA A CA 1
ATOM 917 C C . ALA A 1 115 ? -21.518 -1.354 23.298 1.00 97.62 115 ALA A C 1
ATOM 919 O O . ALA A 1 115 ? -22.090 -2.032 24.149 1.00 97.62 115 ALA A O 1
ATOM 920 N N . HIS A 1 116 ? -21.426 -0.024 23.405 1.00 97.06 116 HIS A N 1
ATOM 921 C CA . HIS A 1 116 ? -21.995 0.707 24.537 1.00 97.06 116 HIS A CA 1
ATOM 922 C C . HIS A 1 116 ? -23.528 0.608 24.590 1.00 97.06 116 HIS A C 1
ATOM 924 O O . HIS A 1 116 ? -24.091 0.380 25.659 1.00 97.06 116 HIS A O 1
ATOM 930 N N . ARG A 1 117 ? -24.220 0.720 23.448 1.00 97.56 117 ARG A N 1
ATOM 931 C CA . ARG A 1 117 ? -25.685 0.550 23.375 1.00 97.56 117 ARG A CA 1
ATOM 932 C C . ARG A 1 117 ? -26.118 -0.859 23.776 1.00 97.56 117 ARG A C 1
ATOM 934 O O . ARG A 1 117 ? -27.072 -0.998 24.534 1.00 97.56 117 ARG A O 1
ATOM 941 N N . VAL A 1 118 ? -25.417 -1.886 23.298 1.00 97.56 118 VAL A N 1
ATOM 942 C CA . VAL A 1 118 ? -25.669 -3.285 23.670 1.00 97.56 118 VAL A CA 1
ATOM 943 C C . VAL A 1 118 ? -25.461 -3.477 25.169 1.00 97.56 118 VAL A C 1
ATOM 945 O O . VAL A 1 118 ? -26.330 -4.047 25.822 1.00 97.56 118 VAL A O 1
ATOM 948 N N . LEU A 1 119 ? -24.382 -2.932 25.738 1.00 96.56 119 LEU A N 1
ATOM 949 C CA . LEU A 1 119 ? -24.140 -2.981 27.179 1.00 96.56 119 LEU A CA 1
ATOM 950 C C . LEU A 1 119 ? -25.269 -2.302 27.973 1.00 96.56 119 LEU A C 1
ATOM 952 O O . LEU A 1 119 ? -25.766 -2.878 28.934 1.00 96.56 119 LEU A O 1
ATOM 956 N N . GLN A 1 120 ? -25.729 -1.117 27.558 1.00 96.88 120 GLN A N 1
ATOM 957 C CA . GLN A 1 120 ? -26.855 -0.433 28.208 1.00 96.88 120 GLN A CA 1
ATOM 958 C C . GLN A 1 120 ? -28.156 -1.247 28.149 1.00 96.88 120 GLN A C 1
ATOM 960 O O . GLN A 1 120 ? -28.902 -1.290 29.129 1.00 96.88 120 GLN A O 1
ATOM 965 N N . LEU A 1 121 ? -28.445 -1.878 27.007 1.00 97.06 121 LEU A N 1
ATOM 966 C CA . LEU A 1 121 ? -29.618 -2.739 26.850 1.00 97.06 121 LEU A CA 1
ATOM 967 C C . LEU A 1 121 ? -29.517 -3.979 27.737 1.00 97.06 121 LEU A C 1
ATOM 969 O O . LEU A 1 121 ? -30.483 -4.295 28.425 1.00 97.06 121 LEU A O 1
ATOM 973 N N . LEU A 1 122 ? -28.347 -4.620 27.777 1.00 96.44 122 LEU A N 1
ATOM 974 C CA . LEU A 1 122 ? -28.086 -5.775 28.629 1.00 96.44 122 LEU A CA 1
ATOM 975 C C . LEU A 1 122 ? -28.278 -5.424 30.108 1.00 96.44 122 LEU A C 1
ATOM 977 O O . LEU A 1 122 ? -28.980 -6.137 30.814 1.00 96.44 122 LEU A O 1
ATOM 981 N N . VAL A 1 123 ? -27.737 -4.287 30.560 1.00 94.19 123 VAL A N 1
ATOM 982 C CA . VAL A 1 123 ? -27.928 -3.802 31.937 1.00 94.19 123 VAL A CA 1
ATOM 983 C C . VAL A 1 123 ? -29.412 -3.594 32.239 1.00 94.19 123 VAL A C 1
ATOM 985 O O . VAL A 1 123 ? -29.909 -4.089 33.245 1.00 94.19 123 VAL A O 1
ATOM 988 N N . ARG A 1 124 ? -30.157 -2.913 31.358 1.00 95.06 124 ARG A N 1
ATOM 989 C CA . ARG A 1 124 ? -31.601 -2.697 31.554 1.00 95.06 124 ARG A CA 1
ATOM 990 C C . ARG A 1 124 ? -32.388 -4.007 31.578 1.00 95.06 124 ARG A C 1
ATOM 992 O O . ARG A 1 124 ? -33.295 -4.144 32.397 1.00 95.06 124 ARG A O 1
ATOM 999 N N . GLN A 1 125 ? -32.048 -4.952 30.706 1.00 95.50 125 GLN A N 1
ATOM 1000 C CA . GLN A 1 125 ? -32.679 -6.266 30.645 1.00 95.50 125 GLN A CA 1
ATOM 1001 C C . GLN A 1 125 ? -32.400 -7.079 31.911 1.00 95.50 125 GLN A C 1
ATOM 1003 O O . GLN A 1 125 ? -33.333 -7.637 32.484 1.00 95.50 125 GLN A O 1
ATOM 1008 N N . GLU A 1 126 ? -31.153 -7.110 32.382 1.00 90.19 126 GLU A N 1
ATOM 1009 C CA . GLU A 1 126 ? -30.778 -7.803 33.616 1.00 90.19 126 GLU A CA 1
ATOM 1010 C C . GLU A 1 126 ? -31.465 -7.188 34.839 1.00 90.19 126 GLU A C 1
ATOM 1012 O O . GLU A 1 126 ? -32.067 -7.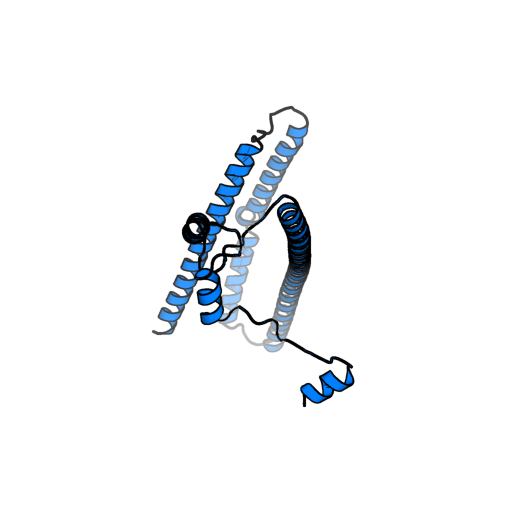917 35.628 1.00 90.19 126 GLU A O 1
ATOM 1017 N N . CYS A 1 127 ? -31.495 -5.855 34.952 1.00 89.69 127 CYS A N 1
ATOM 1018 C CA . CYS A 1 127 ? -32.218 -5.170 36.026 1.00 89.69 127 CYS A CA 1
ATOM 1019 C C . CYS A 1 127 ? -33.728 -5.455 36.002 1.00 89.69 127 CYS A C 1
ATOM 1021 O O . CYS A 1 127 ? -34.345 -5.579 37.059 1.00 89.69 127 CYS A O 1
ATOM 1023 N N . ALA A 1 128 ? -34.341 -5.545 34.816 1.00 92.81 128 ALA A N 1
ATOM 1024 C CA . ALA A 1 128 ? -35.758 -5.879 34.684 1.00 92.81 128 ALA A CA 1
ATOM 1025 C C . ALA A 1 128 ? -36.033 -7.349 35.037 1.00 92.81 128 ALA A C 1
ATOM 1027 O O . ALA A 1 128 ? -36.991 -7.633 35.754 1.00 92.81 128 ALA A O 1
ATOM 1028 N N . ARG A 1 129 ? -35.177 -8.271 34.577 1.00 91.44 129 ARG A N 1
ATOM 1029 C CA . ARG A 1 129 ? -35.294 -9.717 34.810 1.00 91.44 129 ARG A CA 1
ATOM 1030 C C . ARG A 1 129 ? -35.114 -10.091 36.279 1.00 91.44 129 ARG A C 1
ATOM 1032 O O . ARG A 1 129 ? -35.837 -10.944 36.777 1.00 91.44 129 ARG A O 1
ATOM 1039 N N . LYS A 1 130 ? -34.145 -9.479 36.961 1.00 87.38 130 LYS A N 1
ATOM 1040 C CA . LYS A 1 130 ? -33.785 -9.808 38.349 1.00 87.38 130 LYS A CA 1
ATOM 1041 C C . LYS A 1 130 ? -34.483 -8.940 39.396 1.00 87.38 130 LYS A C 1
ATOM 1043 O O . LYS A 1 130 ? -34.162 -9.012 40.580 1.00 87.38 130 LYS A O 1
ATOM 1048 N N . ARG A 1 131 ? -35.464 -8.126 38.999 1.00 86.38 131 ARG A N 1
ATOM 1049 C CA . ARG A 1 131 ? -36.241 -7.315 39.941 1.00 86.38 131 ARG A CA 1
ATOM 1050 C C . ARG A 1 131 ? -36.969 -8.228 40.940 1.00 86.38 131 ARG A C 1
ATOM 1052 O O . ARG A 1 131 ? -37.862 -8.974 40.557 1.00 86.38 131 ARG A O 1
ATOM 1059 N N . GLY A 1 132 ? -36.603 -8.134 42.219 1.00 84.94 132 GLY A N 1
ATOM 1060 C CA . GLY A 1 132 ? -37.202 -8.918 43.310 1.00 84.94 132 GLY A CA 1
ATOM 1061 C C . GLY A 1 132 ? -36.484 -10.232 43.640 1.00 84.94 132 GLY A C 1
ATOM 1062 O O . GLY A 1 132 ? -36.908 -10.926 44.560 1.00 84.94 132 GLY A O 1
ATOM 1063 N N . VAL A 1 133 ? -35.399 -10.564 42.936 1.00 87.62 133 VAL A N 1
ATOM 1064 C CA . VAL A 1 133 ? -34.505 -11.679 43.283 1.00 87.62 133 VAL A CA 1
ATOM 1065 C C . VAL A 1 133 ? -33.439 -11.159 44.263 1.00 87.62 133 VAL A C 1
ATOM 1067 O O . VAL A 1 133 ? -32.968 -10.033 44.081 1.00 87.62 133 VAL A O 1
ATOM 1070 N N . PRO A 1 134 ? -33.063 -11.914 45.315 1.00 86.00 134 PRO A N 1
ATOM 1071 C CA . PRO A 1 134 ? -31.947 -11.529 46.176 1.00 86.00 134 PRO A CA 1
ATOM 1072 C C . PRO A 1 134 ? -30.635 -11.460 45.381 1.00 86.00 134 PRO A C 1
ATOM 1074 O O . PRO A 1 134 ? -30.452 -12.193 44.410 1.00 86.00 134 PRO A O 1
ATOM 1077 N N . ILE A 1 135 ? -29.732 -10.577 45.810 1.00 83.12 135 ILE A N 1
ATOM 1078 C CA . ILE A 1 135 ? -28.431 -10.357 45.165 1.00 83.12 135 ILE A CA 1
ATOM 1079 C C . ILE A 1 135 ? -27.623 -11.659 45.195 1.00 83.12 135 ILE A C 1
ATOM 1081 O O . ILE A 1 135 ? -27.457 -12.270 46.252 1.00 83.12 135 ILE A O 1
ATOM 1085 N N . ASP A 1 136 ? -27.126 -12.073 44.031 1.00 88.94 136 ASP A N 1
ATOM 1086 C CA . ASP A 1 136 ? -26.282 -13.264 43.892 1.00 88.94 136 ASP A CA 1
ATOM 1087 C C . ASP A 1 136 ? -24.817 -12.954 44.256 1.00 88.94 136 ASP A C 1
ATOM 1089 O O . ASP A 1 136 ? -24.340 -11.829 44.097 1.00 88.94 136 ASP A O 1
ATOM 1093 N N . GLY A 1 137 ? -24.052 -13.963 44.679 1.00 90.31 137 GLY A N 1
ATOM 1094 C CA . GLY A 1 137 ? -22.634 -13.803 45.022 1.00 90.31 137 GLY A CA 1
ATOM 1095 C C . GLY A 1 137 ? -21.786 -13.281 43.854 1.00 90.31 137 GLY A C 1
ATOM 1096 O O . GLY A 1 137 ? -20.845 -12.515 44.059 1.00 90.31 137 GLY A O 1
ATOM 1097 N N . ASN A 1 138 ? -22.153 -13.625 42.615 1.00 88.94 138 ASN A N 1
ATOM 1098 C CA . ASN A 1 138 ? -21.497 -13.103 41.413 1.00 88.94 138 ASN A CA 1
ATOM 1099 C C . ASN A 1 138 ? -21.739 -11.597 41.213 1.00 88.94 138 ASN A C 1
ATOM 1101 O O . ASN A 1 138 ? -20.860 -10.885 40.725 1.00 88.94 138 ASN A O 1
ATOM 1105 N N . GLU A 1 139 ? -22.920 -11.098 41.586 1.00 88.31 139 GLU A N 1
ATOM 1106 C CA . GLU A 1 139 ? -23.250 -9.672 41.491 1.00 88.31 139 GLU A CA 1
ATOM 1107 C C . GLU A 1 139 ? -22.480 -8.863 42.527 1.00 88.31 139 GLU A C 1
ATOM 1109 O O . GLU A 1 139 ? -21.957 -7.799 42.198 1.00 88.31 139 GLU A O 1
ATOM 1114 N N . GLU A 1 140 ? -22.335 -9.395 43.740 1.00 90.50 140 GLU A N 1
ATOM 1115 C CA . GLU A 1 140 ? -21.535 -8.758 44.784 1.00 90.50 140 GLU A CA 1
ATOM 1116 C C . GLU A 1 140 ? -20.054 -8.680 44.382 1.00 90.50 140 GLU A C 1
ATOM 1118 O O . GLU A 1 140 ? -19.423 -7.632 44.501 1.00 90.50 140 GLU A O 1
ATOM 1123 N N . GLN A 1 141 ? -19.499 -9.742 43.787 1.00 94.81 141 GLN A N 1
ATOM 1124 C CA . GLN A 1 141 ? -18.138 -9.700 43.239 1.00 94.81 141 GLN A CA 1
ATOM 1125 C C . GLN A 1 141 ? -17.980 -8.652 42.127 1.00 94.81 141 GLN A C 1
ATOM 1127 O O . GLN A 1 141 ? -16.964 -7.950 42.071 1.00 94.81 141 GLN A O 1
ATOM 1132 N N . LEU A 1 142 ? -18.967 -8.537 41.232 1.00 91.31 142 LEU A N 1
ATOM 1133 C CA . LEU A 1 142 ? -18.955 -7.525 40.176 1.00 91.31 142 LEU A CA 1
ATOM 1134 C C . LEU A 1 142 ? -19.030 -6.111 40.762 1.00 91.31 142 LEU A C 1
ATOM 1136 O O . LEU A 1 142 ? -18.282 -5.233 40.329 1.00 91.31 142 LEU A O 1
ATOM 1140 N N . ARG A 1 143 ? -19.881 -5.902 41.770 1.00 91.62 143 ARG A N 1
ATOM 1141 C CA . ARG A 1 143 ? -20.008 -4.636 42.492 1.00 91.62 143 ARG A CA 1
ATOM 1142 C C . ARG A 1 143 ? -18.685 -4.223 43.128 1.00 91.62 143 ARG A C 1
ATOM 1144 O O . ARG A 1 143 ? -18.222 -3.118 42.864 1.00 91.62 143 ARG A O 1
ATOM 1151 N N . ILE A 1 144 ? -18.040 -5.121 43.873 1.00 94.94 144 ILE A N 1
ATOM 1152 C CA . ILE A 1 144 ? -16.743 -4.856 44.511 1.00 94.94 144 ILE A CA 1
ATOM 1153 C C . ILE A 1 144 ? -15.691 -4.461 43.463 1.00 94.94 144 ILE A C 1
ATOM 1155 O O . ILE A 1 144 ? -14.932 -3.513 43.666 1.00 94.94 144 ILE A O 1
ATOM 1159 N N . ARG A 1 145 ? -15.648 -5.141 42.306 1.00 94.81 145 ARG A N 1
ATOM 1160 C CA . ARG A 1 145 ? -14.729 -4.772 41.212 1.00 94.81 145 ARG A CA 1
ATOM 1161 C C . ARG A 1 145 ? -15.021 -3.383 40.648 1.00 94.81 145 ARG A C 1
ATOM 1163 O O . ARG A 1 145 ? -14.080 -2.632 40.404 1.00 94.81 145 ARG A O 1
ATOM 1170 N N . LEU A 1 146 ? -16.291 -3.040 40.439 1.00 92.69 146 LEU A N 1
ATOM 1171 C CA . LEU A 1 146 ? -16.684 -1.726 39.926 1.00 92.69 146 LEU A CA 1
ATOM 1172 C C . LEU A 1 146 ? -16.387 -0.606 40.928 1.00 92.69 146 LEU A C 1
ATOM 1174 O O . LEU A 1 146 ? -15.856 0.424 40.525 1.00 92.69 146 LEU A O 1
ATOM 1178 N N . GLU A 1 147 ? -16.647 -0.816 42.219 1.00 94.00 147 GLU A N 1
ATOM 1179 C CA . GLU A 1 147 ? -16.301 0.137 43.283 1.00 94.00 147 GLU A CA 1
ATOM 1180 C C . GLU A 1 147 ? -14.778 0.325 43.396 1.00 94.00 147 GLU A C 1
ATOM 1182 O O . GLU A 1 147 ? -14.291 1.448 43.550 1.00 94.00 147 GLU A O 1
ATOM 1187 N N . ASN A 1 148 ? -13.995 -0.745 43.228 1.00 93.06 148 ASN A N 1
ATOM 1188 C CA . ASN A 1 148 ? -12.537 -0.655 43.186 1.00 93.06 148 ASN A CA 1
ATOM 1189 C C . ASN A 1 148 ? -12.060 0.159 41.966 1.00 93.06 148 ASN A C 1
ATOM 1191 O O . ASN A 1 148 ? -11.300 1.111 42.119 1.00 93.06 148 ASN A O 1
ATOM 1195 N N . LEU A 1 149 ? -12.578 -0.122 40.767 1.00 89.75 149 LEU A N 1
ATOM 1196 C CA . LEU A 1 149 ? -12.253 0.662 39.566 1.00 89.75 149 LEU A CA 1
ATOM 1197 C C . LEU A 1 149 ? -12.670 2.132 39.699 1.00 89.75 149 LEU A C 1
ATOM 1199 O O . LEU A 1 149 ? -11.917 3.029 39.319 1.00 89.75 149 LEU A O 1
ATOM 1203 N N . GLN A 1 150 ? -13.848 2.392 40.265 1.00 88.94 150 GLN A N 1
ATOM 1204 C CA . GLN A 1 150 ? -14.324 3.747 40.506 1.00 88.94 150 GLN A CA 1
ATOM 1205 C C . GLN A 1 150 ? -13.436 4.475 41.516 1.00 88.94 150 GLN A C 1
ATOM 1207 O O . GLN A 1 150 ? -13.088 5.628 41.280 1.00 88.94 150 GLN A O 1
ATOM 1212 N N . SER A 1 151 ? -13.034 3.827 42.611 1.00 87.69 151 SER A N 1
ATOM 1213 C CA . SER A 1 151 ? -12.156 4.451 43.608 1.00 87.69 151 SER A CA 1
ATOM 1214 C C . SER A 1 151 ? -10.758 4.735 43.050 1.00 87.69 151 SER A C 1
ATOM 1216 O O . SER A 1 151 ? -10.219 5.807 43.311 1.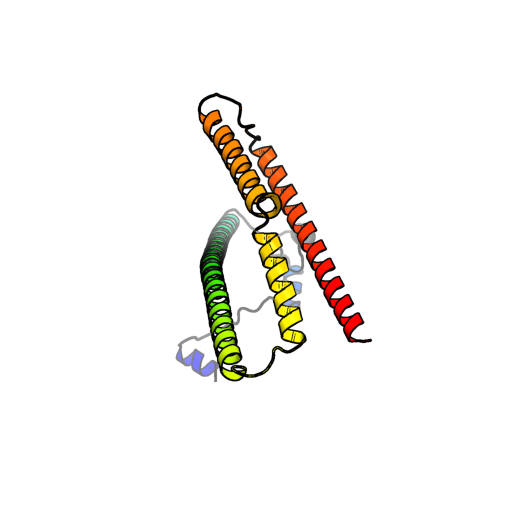00 87.69 151 SER A O 1
ATOM 1218 N N . GLN A 1 152 ? -10.211 3.858 42.202 1.00 85.94 152 GLN A N 1
ATOM 1219 C CA . GLN A 1 152 ? -8.965 4.118 41.473 1.00 85.94 152 GLN A CA 1
ATOM 1220 C C . GLN A 1 152 ? -9.085 5.313 40.519 1.00 85.94 152 GLN A C 1
ATOM 1222 O O . GLN A 1 152 ? -8.173 6.134 40.449 1.00 85.94 152 GLN A O 1
ATOM 1227 N N . LEU A 1 153 ? -10.208 5.444 39.805 1.00 82.25 153 LEU A N 1
ATOM 1228 C CA . LEU A 1 153 ? -10.431 6.555 38.877 1.00 82.25 153 LEU A CA 1
ATOM 1229 C C . LEU A 1 153 ? -10.689 7.887 39.600 1.00 82.25 153 LEU A C 1
ATOM 1231 O O . LEU A 1 153 ? -10.222 8.934 39.157 1.00 82.25 153 LEU A O 1
ATOM 1235 N N . MET A 1 154 ? -11.434 7.846 40.707 1.00 77.94 154 MET A N 1
ATOM 1236 C CA . MET A 1 154 ? -11.772 9.012 41.528 1.00 77.94 154 MET A CA 1
ATOM 1237 C C . MET A 1 154 ? -10.628 9.438 42.455 1.00 77.94 154 MET A C 1
ATOM 1239 O O . MET A 1 154 ? -10.690 10.537 43.001 1.00 77.94 154 MET A O 1
ATOM 1243 N N . ALA A 1 155 ? -9.593 8.607 42.636 1.00 79.69 155 ALA A N 1
ATOM 1244 C CA . ALA A 1 155 ? -8.403 8.951 43.404 1.00 79.69 155 ALA A CA 1
ATOM 1245 C C . ALA A 1 155 ? -7.732 10.202 42.792 1.00 79.69 155 ALA A C 1
ATOM 1247 O O . ALA A 1 155 ? -7.131 10.107 41.714 1.00 79.69 155 ALA A O 1
ATOM 1248 N N . PRO A 1 156 ? -7.787 11.372 43.465 1.00 65.62 156 PRO A N 1
ATOM 1249 C CA . PRO A 1 156 ? -7.403 12.655 42.866 1.00 65.62 156 PRO A CA 1
ATOM 1250 C C . PRO A 1 156 ? -5.943 12.706 42.400 1.00 65.62 156 PRO A C 1
ATOM 1252 O O . PRO A 1 156 ? -5.604 13.430 41.468 1.00 65.62 156 PRO A O 1
ATOM 1255 N N . THR A 1 157 ? -5.073 11.916 43.031 1.00 68.25 157 THR A N 1
ATOM 1256 C CA . THR A 1 157 ? -3.620 11.936 42.833 1.00 68.25 157 THR A CA 1
ATOM 1257 C C . THR A 1 157 ? -3.093 10.869 41.874 1.00 68.25 157 THR A C 1
ATOM 1259 O O . THR A 1 157 ? -1.915 10.914 41.532 1.00 68.25 157 THR A O 1
ATOM 1262 N N . GLN A 1 158 ? -3.914 9.912 41.420 1.00 72.56 158 GLN A N 1
ATOM 1263 C CA . GLN A 1 158 ? -3.415 8.814 40.583 1.00 72.56 158 GLN A CA 1
ATOM 1264 C C . GLN A 1 158 ? -3.562 9.088 39.090 1.00 72.56 158 GLN A C 1
ATOM 1266 O O . GLN A 1 158 ? -2.561 9.306 38.418 1.00 72.56 158 GLN A O 1
ATOM 1271 N N . TYR A 1 159 ? -4.785 9.073 38.557 1.00 74.25 159 TYR A N 1
ATOM 1272 C CA . TYR A 1 159 ? -4.994 9.185 37.111 1.00 74.25 159 TYR 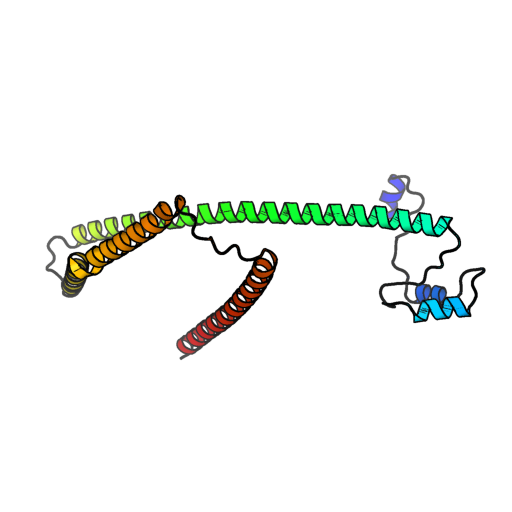A CA 1
ATOM 1273 C C . TYR A 1 159 ? -5.202 10.633 36.672 1.00 74.25 159 TYR A C 1
ATOM 1275 O O . TYR A 1 159 ? -4.426 11.139 35.868 1.00 74.25 159 TYR A O 1
ATOM 1283 N N . MET A 1 160 ? -6.190 11.333 37.236 1.00 77.75 160 MET A N 1
ATOM 1284 C CA . MET A 1 160 ? -6.487 12.719 36.845 1.00 77.75 160 MET A CA 1
ATOM 1285 C C . MET A 1 160 ? -5.356 13.684 37.223 1.00 77.75 160 MET A C 1
ATOM 1287 O O . MET A 1 160 ? -5.027 14.569 36.439 1.00 77.75 160 MET A O 1
ATOM 1291 N N . GLY A 1 161 ? -4.712 13.476 38.378 1.00 81.50 161 GLY A N 1
ATOM 1292 C CA . GLY A 1 161 ? -3.528 14.234 38.791 1.00 81.50 161 GLY A CA 1
ATOM 1293 C C . GLY A 1 161 ? -2.361 14.085 37.812 1.00 81.50 161 GLY A C 1
ATOM 1294 O O . GLY A 1 161 ? -1.854 15.091 37.328 1.00 81.50 161 GLY A O 1
ATOM 1295 N N . LYS A 1 162 ? -2.001 12.848 37.438 1.00 81.62 162 LYS A N 1
ATOM 1296 C CA . LYS A 1 162 ? -0.937 12.585 36.452 1.00 81.62 162 LYS A CA 1
ATOM 1297 C C . LYS A 1 162 ? -1.286 13.084 35.055 1.00 81.62 162 LYS A C 1
ATOM 1299 O O . LYS A 1 162 ? -0.417 13.596 34.365 1.00 81.62 162 LYS A O 1
ATOM 1304 N N . VAL A 1 163 ? -2.543 12.954 34.624 1.00 84.25 163 VAL A N 1
ATOM 1305 C CA . VAL A 1 163 ? -2.990 13.492 33.330 1.00 84.25 163 VAL A CA 1
ATOM 1306 C C . VAL A 1 163 ? -2.870 15.014 33.317 1.00 84.25 163 VAL A C 1
ATOM 1308 O O . VAL A 1 163 ? -2.325 15.561 32.367 1.00 84.25 163 VAL A O 1
ATOM 1311 N N . ASN A 1 164 ? -3.306 15.699 34.374 1.00 84.25 164 ASN A N 1
ATOM 1312 C CA . ASN A 1 164 ? -3.161 17.151 34.479 1.00 84.25 164 ASN A CA 1
ATOM 1313 C C . ASN A 1 164 ? -1.697 17.586 34.591 1.00 84.25 164 ASN A C 1
ATOM 1315 O O . ASN A 1 164 ? -1.329 18.612 34.028 1.00 84.25 164 ASN A O 1
ATOM 1319 N N . GLU A 1 165 ? -0.854 16.811 35.271 1.00 86.88 165 GLU A N 1
ATOM 1320 C CA . GLU A 1 165 ? 0.587 17.047 35.325 1.00 86.88 165 GLU A CA 1
ATOM 1321 C C . GLU A 1 165 ? 1.229 16.895 33.941 1.00 86.88 165 GLU A C 1
ATOM 1323 O O . GLU A 1 165 ? 1.945 17.792 33.508 1.00 86.88 165 GLU A O 1
ATOM 1328 N N . LEU A 1 166 ? 0.922 15.822 33.208 1.00 87.44 166 LEU A N 1
ATOM 1329 C CA . LEU A 1 166 ? 1.412 15.605 31.844 1.00 87.44 166 LEU A CA 1
ATOM 1330 C C . LEU A 1 166 ? 0.900 16.674 30.876 1.00 87.44 166 LEU A C 1
ATOM 1332 O O . LEU A 1 166 ? 1.667 17.175 30.060 1.00 87.44 166 LEU A O 1
ATOM 1336 N N . LEU A 1 167 ? -0.371 17.071 30.982 1.00 85.62 167 LEU A N 1
ATOM 1337 C CA . LEU A 1 167 ? -0.932 18.174 30.200 1.00 85.62 167 LEU A CA 1
ATOM 1338 C C . LEU A 1 167 ? -0.246 19.501 30.541 1.00 85.62 167 LEU A C 1
ATOM 1340 O O . LEU A 1 167 ? 0.079 20.269 29.638 1.00 85.62 167 LEU A O 1
ATOM 1344 N N . SER A 1 168 ? 0.027 19.750 31.824 1.00 84.88 168 SER A N 1
ATOM 1345 C CA . SER A 1 168 ? 0.777 20.920 32.284 1.00 84.88 168 SER A CA 1
ATOM 1346 C C . SER A 1 168 ? 2.200 20.915 31.724 1.00 84.88 168 SER A C 1
ATOM 1348 O O . SER A 1 168 ? 2.605 21.897 31.108 1.00 84.88 168 SER A O 1
ATOM 1350 N N . GLN A 1 169 ? 2.923 19.795 31.813 1.00 85.88 169 GLN A N 1
ATOM 1351 C CA . GLN A 1 169 ? 4.263 19.634 31.240 1.00 85.88 169 GLN A CA 1
ATOM 1352 C C . GLN A 1 169 ? 4.261 19.834 29.721 1.00 85.88 169 GLN A C 1
ATOM 1354 O O . GLN A 1 169 ? 5.081 20.588 29.207 1.00 85.88 169 GLN A O 1
ATOM 1359 N N . MET A 1 170 ? 3.310 19.236 29.002 1.00 81.31 170 MET A N 1
ATOM 1360 C CA . MET A 1 170 ? 3.190 19.378 27.550 1.00 81.31 170 MET A CA 1
ATOM 1361 C C . MET A 1 170 ? 2.847 20.818 27.145 1.00 81.31 170 MET A C 1
ATOM 1363 O O . MET A 1 170 ? 3.388 21.330 26.168 1.00 81.31 170 MET A O 1
ATOM 1367 N N . SER A 1 171 ? 2.002 21.508 27.918 1.00 80.62 171 SER A N 1
ATOM 1368 C CA . SER A 1 171 ? 1.682 22.923 27.694 1.00 80.62 171 SER A CA 1
ATOM 1369 C C . SER A 1 171 ? 2.857 23.851 28.019 1.00 80.62 171 SER A C 1
ATOM 1371 O O . SER A 1 171 ? 3.126 24.780 27.263 1.00 80.62 171 SER A O 1
ATOM 1373 N N . ALA A 1 172 ? 3.611 23.571 29.085 1.00 77.81 172 ALA A N 1
ATOM 1374 C CA . ALA A 1 172 ? 4.802 24.320 29.465 1.00 77.81 172 ALA A CA 1
ATOM 1375 C C . ALA A 1 172 ? 5.926 24.121 28.439 1.00 77.81 172 ALA A C 1
ATOM 1377 O O . ALA A 1 172 ? 6.576 25.081 28.036 1.00 77.81 172 ALA A O 1
ATOM 1378 N N . GLN A 1 173 ? 6.105 22.898 27.939 1.00 68.56 173 GLN A N 1
ATOM 1379 C CA . GLN A 1 173 ? 7.084 22.569 26.904 1.00 68.56 173 GLN A CA 1
ATOM 1380 C C . GLN A 1 173 ? 6.676 23.122 25.527 1.00 68.56 173 GLN A C 1
ATOM 1382 O O . GLN A 1 173 ? 7.523 23.628 24.788 1.00 68.56 173 GLN A O 1
ATOM 1387 N N . GLY A 1 174 ? 5.379 23.115 25.203 1.00 61.28 174 GLY A N 1
ATOM 1388 C CA . GLY A 1 174 ? 4.823 23.770 24.014 1.00 61.28 174 GLY A CA 1
ATOM 1389 C C . GLY A 1 174 ? 4.927 25.299 24.071 1.00 61.28 174 GLY A C 1
ATOM 1390 O O . GLY A 1 174 ? 5.255 25.933 23.071 1.00 61.28 174 GLY A O 1
ATOM 1391 N N . GLY A 1 175 ? 4.740 25.894 25.253 1.00 56.59 175 GLY A N 1
ATOM 1392 C CA . GLY A 1 175 ? 4.937 27.321 25.514 1.00 56.59 175 GLY A CA 1
ATOM 1393 C C . GLY A 1 175 ? 6.403 27.749 25.421 1.00 56.59 175 GLY A C 1
ATOM 1394 O O . GLY A 1 175 ? 6.693 28.773 24.809 1.00 56.59 175 GLY A O 1
ATOM 1395 N N . VAL A 1 176 ? 7.342 26.946 25.929 1.00 53.06 176 VAL A N 1
ATOM 1396 C CA . VAL A 1 176 ? 8.791 27.167 25.749 1.00 53.06 176 VAL A CA 1
ATOM 1397 C C . VAL A 1 176 ? 9.190 27.024 24.273 1.00 53.06 176 VAL A C 1
ATOM 1399 O O . VAL A 1 176 ? 9.943 27.849 23.761 1.00 53.06 176 VAL A O 1
ATOM 1402 N N . SER A 1 177 ? 8.594 26.074 23.545 1.00 51.03 177 SER A N 1
ATOM 1403 C CA . SER A 1 177 ? 8.814 25.904 22.099 1.00 51.03 177 SER A CA 1
ATOM 1404 C C . SER A 1 177 ? 8.232 27.055 21.260 1.00 51.03 177 SER A C 1
ATOM 1406 O O . SER A 1 177 ? 8.801 27.412 20.231 1.00 51.03 177 SER A O 1
ATOM 1408 N N . SER A 1 178 ? 7.131 27.676 21.703 1.00 49.75 178 SER A N 1
ATOM 1409 C CA . SER A 1 178 ? 6.527 28.839 21.033 1.00 49.75 178 SER A CA 1
ATOM 1410 C C . SER A 1 178 ? 7.170 30.173 21.433 1.00 49.75 178 SER A C 1
ATOM 1412 O O . SER A 1 178 ? 7.140 31.115 20.645 1.00 49.75 178 SER A O 1
ATOM 1414 N N . SER A 1 179 ? 7.758 30.275 22.628 1.00 48.03 179 SER A N 1
ATOM 1415 C CA . SER A 1 179 ? 8.411 31.503 23.119 1.00 48.03 179 SER A CA 1
ATOM 1416 C C . SER A 1 179 ? 9.849 31.654 22.603 1.00 48.03 179 SER A C 1
ATOM 1418 O O . SER A 1 179 ? 10.354 32.770 22.522 1.00 48.03 179 SER A O 1
ATOM 1420 N N . SER A 1 180 ? 10.486 30.560 22.166 1.00 47.59 180 SER A N 1
ATOM 1421 C CA . SER A 1 180 ? 11.760 30.585 21.427 1.00 47.59 180 SER A CA 1
ATOM 1422 C C . SER A 1 180 ? 11.627 31.003 19.955 1.00 47.59 180 SER A C 1
ATOM 1424 O O . SER A 1 180 ? 12.637 31.127 19.269 1.00 47.59 180 SER A O 1
ATOM 1426 N N . ALA A 1 181 ? 10.419 31.285 19.451 1.00 49.94 181 ALA A N 1
ATOM 1427 C CA . ALA A 1 181 ? 10.232 31.766 18.079 1.00 49.94 181 ALA A CA 1
ATOM 1428 C C . ALA A 1 181 ? 10.727 33.212 17.850 1.00 49.94 181 ALA A C 1
ATOM 1430 O O . ALA A 1 181 ? 10.772 33.653 16.706 1.00 49.94 181 ALA A O 1
ATOM 1431 N N . ASN A 1 182 ? 11.108 33.944 18.908 1.00 49.88 182 ASN A N 1
ATOM 1432 C CA . ASN A 1 182 ? 11.522 35.350 18.811 1.00 49.88 182 ASN A CA 1
ATOM 1433 C C . ASN A 1 182 ? 12.934 35.650 19.353 1.00 49.88 182 ASN A C 1
ATOM 1435 O O . ASN A 1 182 ? 13.302 36.811 19.510 1.00 49.88 182 ASN A O 1
ATOM 1439 N N . GLY A 1 183 ? 13.737 34.621 19.634 1.00 44.44 183 GLY A N 1
ATOM 1440 C CA . GLY A 1 183 ? 15.124 34.769 20.072 1.00 44.44 183 GLY A CA 1
ATOM 1441 C C . GLY A 1 183 ? 15.991 33.731 19.380 1.00 44.44 183 GLY A C 1
ATOM 1442 O O . GLY A 1 183 ? 15.887 32.552 19.704 1.00 44.44 183 GLY A O 1
ATOM 1443 N N . GLY A 1 184 ? 16.794 34.185 18.411 1.00 46.09 184 GLY A N 1
ATOM 1444 C CA . GLY A 1 184 ? 17.653 33.388 17.533 1.00 46.09 184 GLY A CA 1
ATOM 1445 C C . GLY A 1 184 ? 18.533 32.388 18.274 1.00 46.09 184 GLY A C 1
ATOM 1446 O O . GLY A 1 184 ? 19.694 32.654 18.559 1.00 46.09 184 GLY A O 1
ATOM 1447 N N . THR A 1 185 ? 17.961 31.223 18.550 1.00 46.53 185 THR A N 1
ATOM 1448 C CA . THR A 1 185 ? 18.679 30.025 18.949 1.00 46.53 185 THR A CA 1
ATOM 1449 C C . THR A 1 185 ? 18.620 29.132 17.732 1.00 46.53 185 THR A C 1
ATOM 1451 O O . THR A 1 185 ? 17.540 28.744 17.288 1.00 46.53 185 THR A O 1
ATOM 1454 N N . GLU A 1 186 ? 19.787 28.929 17.144 1.00 50.38 186 GLU A N 1
ATOM 1455 C CA . GLU A 1 186 ? 20.070 28.053 16.022 1.00 50.38 186 GLU A CA 1
ATOM 1456 C C . GLU A 1 186 ? 19.230 26.774 16.145 1.00 50.38 186 GLU A C 1
ATOM 1458 O O . GLU A 1 186 ? 19.548 25.865 16.911 1.00 50.38 186 GLU A O 1
ATOM 1463 N N . ARG A 1 187 ? 18.122 26.687 15.390 1.00 54.62 187 ARG A N 1
ATOM 1464 C CA . ARG A 1 187 ? 17.638 25.375 14.955 1.00 54.62 187 ARG A CA 1
ATOM 1465 C C . ARG A 1 187 ? 18.872 24.753 14.335 1.00 54.62 187 ARG A C 1
ATOM 1467 O O . ARG A 1 187 ? 19.361 25.323 13.365 1.00 54.62 187 ARG A O 1
ATOM 1474 N N . ALA A 1 188 ? 19.398 23.684 14.927 1.00 57.88 188 ALA A N 1
ATOM 1475 C CA . ALA A 1 188 ? 20.449 22.894 14.318 1.00 57.88 188 ALA A CA 1
ATOM 1476 C C . ALA A 1 188 ? 19.947 22.518 12.922 1.00 57.88 188 ALA A C 1
ATOM 1478 O O . ALA A 1 188 ? 19.119 21.623 12.766 1.00 57.88 188 ALA A O 1
ATOM 1479 N N . GLN A 1 189 ? 20.339 23.313 11.929 1.00 58.94 189 GLN A N 1
ATOM 1480 C CA . GLN A 1 189 ? 20.095 23.040 10.533 1.00 58.94 189 GLN A CA 1
ATOM 1481 C C . GLN A 1 189 ? 21.036 21.883 10.259 1.00 58.94 189 GLN A C 1
ATOM 1483 O O . GLN A 1 189 ? 22.231 22.086 10.045 1.00 58.94 189 GLN A O 1
ATOM 1488 N N . LEU A 1 190 ? 20.522 20.663 10.409 1.00 61.91 190 LEU A N 1
ATOM 1489 C CA . LEU A 1 190 ? 21.208 19.490 9.904 1.00 61.91 190 LEU A CA 1
ATOM 1490 C C . LEU A 1 190 ? 21.499 19.785 8.432 1.00 61.91 190 LEU A C 1
ATOM 1492 O O . LEU A 1 190 ? 20.647 20.308 7.708 1.00 61.91 190 LEU A O 1
ATOM 1496 N N . SER A 1 191 ? 22.739 19.568 8.004 1.00 76.81 191 SER A N 1
ATOM 1497 C CA . SER A 1 191 ? 23.053 19.736 6.592 1.00 76.81 191 SER A CA 1
ATOM 1498 C C . SER A 1 191 ? 22.197 18.739 5.809 1.00 76.81 191 SER A C 1
ATOM 1500 O O . SER A 1 191 ? 22.045 17.594 6.232 1.00 76.81 191 SER A O 1
ATOM 1502 N N . SER A 1 192 ? 21.641 19.166 4.673 1.00 77.19 192 SER A N 1
ATOM 1503 C CA . SER A 1 192 ? 20.777 18.342 3.802 1.00 77.19 192 SER A CA 1
ATOM 1504 C C . SER A 1 192 ? 21.372 16.951 3.495 1.00 77.19 192 SER A C 1
ATOM 1506 O O . SER A 1 192 ? 20.651 15.970 3.348 1.00 77.19 192 SER A O 1
ATOM 1508 N N . GLU A 1 193 ? 22.704 16.845 3.472 1.00 79.06 193 GLU A N 1
ATOM 1509 C CA . GLU A 1 193 ? 23.445 15.585 3.336 1.00 79.06 193 GLU A CA 1
ATOM 1510 C C . GLU A 1 193 ? 23.287 14.666 4.562 1.00 79.06 193 GLU A C 1
ATOM 1512 O O . GLU A 1 193 ? 22.868 13.521 4.418 1.00 79.06 193 GLU A O 1
ATOM 1517 N N . THR A 1 194 ? 23.493 15.184 5.780 1.00 81.94 194 THR A N 1
ATOM 1518 C CA . THR A 1 194 ? 23.271 14.409 7.016 1.00 81.94 194 THR A CA 1
ATOM 1519 C C . THR A 1 194 ? 21.808 14.012 7.213 1.00 81.94 194 THR A C 1
ATOM 1521 O O . THR A 1 194 ? 21.530 12.974 7.804 1.00 81.94 194 THR A O 1
ATOM 1524 N N . GLU A 1 195 ? 20.855 14.795 6.696 1.00 84.56 195 GLU A N 1
ATOM 1525 C CA . GLU A 1 195 ? 19.435 14.422 6.705 1.00 84.56 195 GLU A CA 1
ATOM 1526 C C . GLU A 1 195 ? 19.146 13.220 5.792 1.00 84.56 195 GLU A C 1
ATOM 1528 O O . GLU A 1 195 ? 18.331 12.364 6.145 1.00 84.56 195 GLU A O 1
ATOM 1533 N N . GLY A 1 196 ? 19.830 13.132 4.645 1.00 87.12 196 GLY A N 1
ATOM 1534 C CA . GLY A 1 196 ? 19.759 11.986 3.738 1.00 87.12 196 GLY A CA 1
ATOM 1535 C C . GLY A 1 196 ? 20.265 10.705 4.396 1.00 87.12 196 GLY A C 1
ATOM 1536 O O . GLY A 1 196 ? 19.527 9.719 4.453 1.00 87.12 196 GLY A O 1
ATOM 1537 N N . ASP A 1 197 ? 21.465 10.760 4.977 1.00 88.00 197 ASP A N 1
ATOM 1538 C CA . ASP A 1 197 ? 22.087 9.624 5.669 1.00 88.00 197 ASP A CA 1
ATOM 1539 C C . ASP A 1 197 ? 21.240 9.150 6.856 1.00 88.00 197 ASP A C 1
ATOM 1541 O O . ASP A 1 197 ? 21.018 7.954 7.053 1.00 88.00 197 ASP A O 1
ATOM 1545 N N . VAL A 1 198 ? 20.704 10.092 7.642 1.00 89.56 198 VAL A N 1
ATOM 1546 C CA . VAL A 1 198 ? 19.818 9.772 8.768 1.00 89.56 198 VAL A CA 1
ATOM 1547 C C . VAL A 1 198 ? 18.527 9.123 8.275 1.00 89.56 198 VAL A C 1
ATOM 1549 O O . VAL A 1 198 ? 18.057 8.169 8.891 1.00 89.56 198 VAL A O 1
ATOM 1552 N N . LYS A 1 199 ? 17.947 9.586 7.163 1.00 91.19 199 LYS A N 1
ATOM 1553 C CA . LYS A 1 199 ? 16.738 8.980 6.594 1.00 91.19 199 LYS A CA 1
ATOM 1554 C C . LYS A 1 199 ? 16.994 7.560 6.096 1.00 91.19 199 LYS A C 1
ATOM 1556 O O . LYS A 1 199 ? 16.166 6.685 6.348 1.00 91.19 199 LYS A O 1
ATOM 1561 N N . GLU A 1 200 ? 18.106 7.328 5.405 1.00 92.06 200 GLU A N 1
ATOM 1562 C CA . GLU A 1 200 ? 18.485 5.992 4.938 1.00 92.06 200 GLU A CA 1
ATOM 1563 C C . GLU A 1 200 ? 18.711 5.047 6.121 1.00 92.06 200 GLU A C 1
ATOM 1565 O O . GLU A 1 200 ? 18.123 3.964 6.174 1.00 92.06 200 GLU A O 1
ATOM 1570 N N . PHE A 1 201 ? 19.463 5.495 7.129 1.00 92.94 201 PHE A N 1
ATOM 1571 C CA . PHE A 1 201 ? 19.698 4.724 8.345 1.00 92.94 201 PHE A CA 1
ATOM 1572 C C . PHE A 1 201 ? 18.397 4.403 9.093 1.00 92.94 201 PHE A C 1
ATOM 1574 O O . PHE A 1 201 ? 18.186 3.263 9.504 1.00 92.94 201 PHE A O 1
ATOM 1581 N N . LEU A 1 202 ? 17.493 5.377 9.235 1.00 93.44 202 LEU A N 1
ATOM 1582 C CA . LEU A 1 202 ? 16.187 5.163 9.860 1.00 93.44 202 LEU A CA 1
ATOM 1583 C C . LEU A 1 202 ? 15.306 4.207 9.050 1.00 93.44 202 LEU A C 1
ATOM 1585 O O . LEU A 1 202 ? 14.600 3.398 9.647 1.00 93.44 202 LEU A O 1
ATOM 1589 N N . SER A 1 203 ? 15.356 4.260 7.716 1.00 94.56 203 SER A N 1
ATOM 1590 C CA . SER A 1 203 ? 14.655 3.296 6.860 1.00 94.56 203 SER A CA 1
ATOM 1591 C C . SER A 1 203 ? 15.174 1.882 7.100 1.00 94.56 203 SER A C 1
ATOM 1593 O O . SER A 1 203 ? 14.387 0.969 7.326 1.00 94.56 203 SER A O 1
ATOM 1595 N N . TRP A 1 204 ? 16.497 1.712 7.135 1.00 93.81 204 TRP A N 1
ATOM 1596 C CA . TRP A 1 204 ? 17.115 0.416 7.396 1.00 93.81 204 TRP A CA 1
ATOM 1597 C C . TRP A 1 204 ? 16.766 -0.124 8.789 1.00 93.81 204 TRP A C 1
ATOM 1599 O O . TRP A 1 204 ? 16.433 -1.300 8.942 1.00 93.81 204 TRP A O 1
ATOM 1609 N N . GLN A 1 205 ? 16.770 0.737 9.811 1.00 93.62 205 GLN A N 1
ATOM 1610 C CA . GLN A 1 205 ? 16.324 0.355 11.150 1.00 93.62 205 GLN A CA 1
ATOM 1611 C C . GLN A 1 205 ? 14.841 -0.020 11.183 1.00 93.62 205 GLN A C 1
ATOM 1613 O O . GLN A 1 205 ? 14.479 -0.991 11.845 1.00 93.62 205 GLN A O 1
ATOM 1618 N N . GLN A 1 206 ? 13.984 0.718 10.477 1.00 93.81 206 GLN A N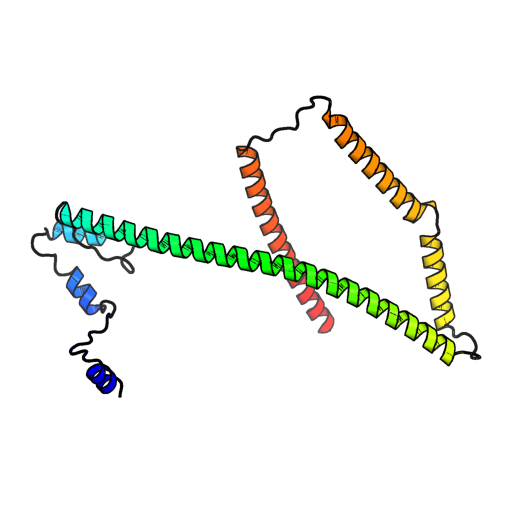 1
ATOM 1619 C CA . GLN A 1 206 ? 12.556 0.422 10.392 1.00 93.81 206 GLN A CA 1
ATOM 1620 C C . GLN A 1 206 ? 12.307 -0.943 9.738 1.00 93.81 206 GLN A C 1
ATOM 1622 O O . GLN A 1 206 ? 11.483 -1.711 10.240 1.00 93.81 206 GLN A O 1
ATOM 1627 N N . ASP A 1 207 ? 13.040 -1.266 8.674 1.00 94.75 207 ASP A N 1
ATOM 1628 C CA . ASP A 1 207 ? 12.956 -2.561 7.998 1.00 94.75 207 ASP A CA 1
ATOM 1629 C C . ASP A 1 207 ? 13.446 -3.694 8.908 1.00 94.75 207 ASP A C 1
ATOM 1631 O O . ASP A 1 207 ? 12.741 -4.689 9.087 1.00 94.75 207 ASP A O 1
ATOM 1635 N N . GLY A 1 208 ? 14.589 -3.508 9.577 1.00 94.06 208 GLY A N 1
ATOM 1636 C CA . GLY A 1 208 ? 15.118 -4.486 10.531 1.00 94.06 208 GLY A CA 1
ATOM 1637 C C . GLY A 1 208 ? 14.178 -4.731 11.717 1.00 94.06 208 GLY A C 1
ATOM 1638 O O . GLY A 1 208 ? 13.936 -5.875 12.100 1.00 94.06 208 GLY A O 1
ATOM 1639 N N . ILE A 1 209 ? 13.584 -3.674 12.280 1.00 95.50 209 ILE A N 1
ATOM 1640 C CA . ILE A 1 209 ? 12.587 -3.796 13.354 1.00 95.50 209 ILE A CA 1
ATOM 1641 C C . ILE A 1 209 ? 11.320 -4.492 12.842 1.00 95.50 209 ILE A C 1
ATOM 1643 O O . ILE A 1 209 ? 10.750 -5.310 13.563 1.00 95.50 209 ILE A O 1
ATOM 1647 N N . SER A 1 210 ? 10.878 -4.196 11.617 1.00 94.94 210 SER A N 1
ATOM 1648 C CA . SER A 1 210 ? 9.717 -4.843 10.995 1.00 94.94 210 SER A CA 1
ATOM 1649 C C . SER A 1 210 ? 9.931 -6.349 10.821 1.00 94.94 210 SER A C 1
ATOM 1651 O O . SER A 1 210 ? 9.045 -7.138 11.154 1.00 94.94 210 SER A O 1
ATOM 1653 N N . GLU A 1 211 ? 11.117 -6.763 10.374 1.00 95.25 211 GLU A N 1
ATOM 1654 C CA . GLU A 1 211 ? 11.475 -8.175 10.227 1.00 95.25 211 GLU A CA 1
ATOM 1655 C C . GLU A 1 211 ? 11.539 -8.890 11.582 1.00 95.25 211 GLU A C 1
ATOM 1657 O O . GLU A 1 211 ? 10.915 -9.937 11.762 1.00 95.25 211 GLU A O 1
ATOM 1662 N N . VAL A 1 212 ? 12.200 -8.293 12.579 1.00 95.00 212 VAL A N 1
ATOM 1663 C CA . VAL A 1 212 ? 12.243 -8.852 13.940 1.00 95.00 212 VAL A CA 1
ATOM 1664 C C . VAL A 1 212 ? 10.838 -8.956 14.538 1.00 95.00 212 VAL A C 1
ATOM 1666 O O . VAL A 1 212 ? 10.505 -9.958 15.169 1.00 95.00 212 VAL A O 1
ATOM 1669 N N . ALA A 1 213 ? 9.982 -7.955 14.322 1.00 94.50 213 ALA A N 1
ATOM 1670 C CA . ALA A 1 213 ? 8.597 -7.987 14.778 1.00 94.50 213 ALA A CA 1
ATOM 1671 C C . ALA A 1 213 ? 7.774 -9.076 14.071 1.00 94.50 213 ALA A C 1
ATOM 1673 O O . ALA A 1 213 ? 6.919 -9.695 14.708 1.00 94.50 213 ALA A O 1
ATOM 1674 N N . ALA A 1 214 ? 8.025 -9.329 12.784 1.00 94.94 214 ALA A N 1
ATOM 1675 C CA . ALA A 1 214 ? 7.386 -10.409 12.038 1.00 94.94 214 ALA A CA 1
ATOM 1676 C C . ALA A 1 214 ? 7.801 -11.784 12.581 1.00 94.94 214 ALA A C 1
ATOM 1678 O O . ALA A 1 214 ? 6.926 -12.585 12.906 1.00 94.94 214 ALA A O 1
ATOM 1679 N N . ILE A 1 215 ? 9.103 -12.009 12.787 1.00 95.69 215 ILE A N 1
ATOM 1680 C CA . ILE A 1 215 ? 9.627 -13.242 13.394 1.00 95.69 215 ILE A CA 1
ATOM 1681 C C . ILE A 1 215 ? 9.013 -13.450 14.779 1.00 95.69 215 ILE A C 1
ATOM 1683 O O . ILE A 1 215 ? 8.480 -14.515 15.066 1.00 95.69 215 ILE A O 1
ATOM 1687 N N . LEU A 1 216 ? 8.995 -12.412 15.621 1.00 95.00 216 LEU A N 1
ATOM 1688 C CA . LEU A 1 216 ? 8.420 -12.509 16.962 1.00 95.00 216 LEU A CA 1
ATOM 1689 C C . LEU A 1 216 ? 6.919 -12.829 16.924 1.00 95.00 216 LEU A C 1
ATOM 1691 O O . LEU A 1 216 ? 6.413 -13.562 17.771 1.00 95.00 216 LEU A O 1
ATOM 1695 N N . LYS A 1 217 ? 6.187 -12.293 15.946 1.00 94.44 217 LYS A N 1
ATOM 1696 C CA . LYS A 1 217 ? 4.766 -12.598 15.767 1.00 94.44 217 LYS A CA 1
ATOM 1697 C C . LYS A 1 217 ? 4.551 -14.048 15.336 1.00 94.44 217 LYS A C 1
ATOM 1699 O O . LYS A 1 217 ? 3.639 -14.693 15.853 1.00 94.44 217 LYS A O 1
ATOM 1704 N N . ASP A 1 218 ? 5.383 -14.564 14.441 1.00 94.75 218 ASP A N 1
ATOM 1705 C CA . ASP A 1 218 ? 5.342 -15.964 14.024 1.00 94.75 218 ASP A CA 1
ATOM 1706 C C . ASP A 1 218 ? 5.725 -16.898 15.179 1.00 94.75 218 ASP A C 1
ATOM 1708 O O . ASP A 1 218 ? 5.022 -17.877 15.436 1.00 94.75 218 ASP A O 1
ATOM 1712 N N . ASP A 1 219 ? 6.736 -16.544 15.968 1.00 95.38 219 ASP A N 1
ATOM 1713 C CA . ASP A 1 219 ? 7.122 -17.266 17.182 1.00 95.38 219 ASP A CA 1
ATOM 1714 C C . ASP A 1 219 ? 5.991 -17.277 18.225 1.00 95.38 219 ASP A C 1
ATOM 1716 O O . ASP A 1 219 ? 5.701 -18.309 18.830 1.00 95.38 219 ASP A O 1
ATOM 1720 N N . MET A 1 220 ? 5.275 -16.164 18.407 1.00 93.62 220 MET A N 1
ATOM 1721 C CA . MET A 1 220 ? 4.092 -16.126 19.278 1.00 93.62 220 MET A CA 1
ATOM 1722 C C . MET A 1 220 ? 2.957 -17.006 18.748 1.00 93.62 220 MET A C 1
ATOM 1724 O O . MET A 1 220 ? 2.339 -17.740 19.520 1.00 93.62 220 MET A O 1
ATOM 1728 N N . ASN A 1 221 ? 2.709 -16.998 17.437 1.00 92.06 221 ASN A N 1
ATOM 1729 C CA . ASN A 1 221 ? 1.692 -17.852 16.822 1.00 92.06 221 ASN A CA 1
ATOM 1730 C C . ASN A 1 221 ? 2.045 -19.344 16.948 1.00 92.06 221 ASN A C 1
ATOM 1732 O O . ASN A 1 221 ? 1.171 -20.163 17.243 1.00 92.06 221 ASN A O 1
ATOM 1736 N N . THR A 1 222 ? 3.317 -19.715 16.758 1.00 92.75 222 THR A N 1
ATOM 1737 C CA . THR A 1 222 ? 3.780 -21.101 16.938 1.00 92.75 222 THR A CA 1
ATOM 1738 C C . THR A 1 222 ? 3.699 -21.531 18.400 1.00 92.75 222 THR A C 1
ATOM 1740 O O . THR A 1 222 ? 3.262 -22.648 18.684 1.00 92.75 222 THR A O 1
ATOM 1743 N N . PHE A 1 223 ? 4.030 -20.644 19.341 1.00 92.75 223 PHE A N 1
ATOM 1744 C CA . PHE A 1 223 ? 3.878 -20.902 20.769 1.00 92.75 223 PHE A CA 1
ATOM 1745 C C . PHE A 1 223 ? 2.410 -21.100 21.166 1.00 92.75 223 PHE A C 1
ATOM 1747 O O . PHE A 1 223 ? 2.084 -22.065 21.859 1.00 92.75 223 PHE A O 1
ATOM 1754 N N . GLU A 1 224 ? 1.495 -20.261 20.673 1.00 92.12 224 GLU A N 1
ATOM 1755 C CA . GLU A 1 224 ? 0.057 -20.456 20.881 1.00 92.12 224 GLU A CA 1
ATOM 1756 C C . GLU A 1 224 ? -0.447 -21.782 20.299 1.00 92.12 224 GLU A C 1
ATOM 1758 O O . GLU A 1 224 ? -1.269 -22.457 20.925 1.00 92.12 224 GLU A O 1
ATOM 1763 N N . ALA A 1 225 ? 0.031 -22.171 19.115 1.00 89.44 225 ALA A N 1
ATOM 1764 C CA . ALA A 1 225 ? -0.315 -23.451 18.505 1.00 89.44 225 ALA A CA 1
ATOM 1765 C C . ALA A 1 225 ? 0.203 -24.637 19.339 1.00 89.44 225 ALA A C 1
ATOM 1767 O O . ALA A 1 225 ? -0.527 -25.608 19.540 1.00 89.44 225 ALA A O 1
ATOM 1768 N N . MET A 1 226 ? 1.417 -24.538 19.892 1.00 86.94 226 MET A N 1
ATOM 1769 C CA . MET A 1 226 ? 1.973 -25.544 20.804 1.00 86.94 226 MET A CA 1
ATOM 1770 C C . MET A 1 226 ? 1.197 -25.643 22.122 1.00 86.94 226 MET A C 1
ATOM 1772 O O . MET A 1 226 ? 0.998 -26.751 22.617 1.00 86.94 226 MET A O 1
ATOM 1776 N N . ILE A 1 227 ? 0.723 -24.521 22.676 1.00 89.06 227 ILE A N 1
ATOM 1777 C CA . ILE A 1 227 ? -0.139 -24.523 23.868 1.00 89.06 227 ILE A CA 1
ATOM 1778 C C . ILE A 1 227 ? -1.484 -25.189 23.569 1.00 89.06 227 ILE A C 1
ATOM 1780 O O . ILE A 1 227 ? -1.946 -25.987 24.373 1.00 89.06 227 ILE A O 1
ATOM 1784 N N . LYS A 1 228 ? -2.107 -24.891 22.422 1.00 81.62 228 LYS A N 1
ATOM 1785 C CA . LYS A 1 228 ? -3.404 -25.476 22.029 1.00 81.62 228 LYS A CA 1
ATOM 1786 C C . LYS A 1 228 ? -3.313 -26.963 21.653 1.00 81.62 228 LYS A C 1
ATOM 1788 O O . LYS A 1 228 ? -4.337 -27.636 21.633 1.00 81.62 228 LYS A O 1
ATOM 1793 N N . SER A 1 229 ? -2.119 -27.458 21.321 1.00 69.38 229 SER A N 1
ATOM 1794 C CA . SER A 1 229 ? -1.859 -28.860 20.963 1.00 69.38 229 SER A CA 1
ATOM 1795 C C . SER A 1 229 ? -1.575 -29.772 22.170 1.00 69.38 229 SER A C 1
ATOM 1797 O O . SER A 1 229 ? -1.408 -30.979 21.972 1.00 69.38 229 SER A O 1
ATOM 1799 N N . LYS A 1 230 ? -1.484 -29.230 23.388 1.00 50.56 230 LYS A N 1
ATOM 1800 C CA . LYS A 1 230 ? -1.373 -29.985 24.647 1.00 50.56 230 LYS A CA 1
ATOM 1801 C C . LYS A 1 230 ? -2.703 -29.996 25.386 1.00 50.56 230 LYS A C 1
ATOM 1803 O O . LYS A 1 230 ? -2.967 -31.029 26.037 1.00 50.56 230 LYS A O 1
#

InterPro domains:
  IPR024864 Nucleoporin Nup54/Nup57/Nup44 [PTHR13000] (18-229)
  IPR025712 Nucleoporin Nup54, alpha-helical domain [PF13874] (32-170)